Protein AF-A0A7J6CB31-F1 (afdb_monomer)

InterPro domains:
  IPR013525 ABC-2 type transporter, transmembrane domain [PF01061] (167-269)
  IPR043926 ABC transporter family G domain [PF19055] (34-90)
  IPR050352 ATP-binding cassette subfamily G transporters [PTHR48041] (168-323)

Nearest PDB structures (foldseek):
  7r8c-assembly1_A  TM=7.349E-01  e=1.586E-25  Homo sapiens
  7r8d-assembly1_B  TM=7.397E-01  e=4.075E-25  Homo sapiens
  7r8e-assembly1_B  TM=6.572E-01  e=7.889E-25  Homo sapiens
  7oz1-assembly1_B  TM=7.223E-01  e=1.302E-21  Homo sapiens
  7fdv-assembly1_D  TM=6.905E-01  e=9.907E-21  Homo sapiens

Mean predicted aligned error: 14.66 Å

Radius of gyration: 34.92 Å; Cα contacts (8 Å, |Δi|>4): 263; chains: 1; bounding box: 72×53×108 Å

Structure (mmCIF, N/CA/C/O backbone):
data_AF-A0A7J6CB31-F1
#
_entry.id   AF-A0A7J6CB31-F1
#
loop_
_atom_site.group_PDB
_atom_site.id
_atom_site.type_symbol
_atom_site.label_atom_id
_atom_site.label_alt_id
_atom_site.label_comp_id
_atom_site.label_asym_id
_atom_site.label_entity_id
_atom_site.label_seq_id
_atom_site.pdbx_PDB_ins_code
_atom_site.Cartn_x
_atom_site.Cartn_y
_atom_site.Cartn_z
_atom_site.occupancy
_atom_site.B_iso_or_equiv
_atom_site.auth_seq_id
_atom_site.auth_comp_id
_atom_site.auth_asym_id
_atom_site.auth_atom_id
_atom_site.pdbx_PDB_model_num
ATOM 1 N N . MET A 1 1 ? 40.572 -4.235 -5.496 1.00 32.84 1 MET A N 1
ATOM 2 C CA . MET A 1 1 ? 40.147 -5.612 -5.147 1.00 32.84 1 MET A CA 1
ATOM 3 C C . MET A 1 1 ? 38.676 -5.909 -5.502 1.00 32.84 1 MET A C 1
ATOM 5 O O . MET A 1 1 ? 38.135 -6.865 -4.969 1.00 32.84 1 MET A O 1
ATOM 9 N N . GLY A 1 2 ? 38.034 -5.147 -6.409 1.00 32.88 2 GLY A N 1
ATOM 10 C CA . GLY A 1 2 ? 36.608 -5.311 -6.760 1.00 32.88 2 GLY A CA 1
ATOM 11 C C . GLY A 1 2 ? 36.306 -5.931 -8.136 1.00 32.88 2 GLY A C 1
ATOM 12 O O . GLY A 1 2 ? 35.215 -6.436 -8.321 1.00 32.88 2 GLY A O 1
ATOM 13 N N . SER A 1 3 ? 37.247 -5.971 -9.091 1.00 38.00 3 SER A N 1
ATOM 14 C CA . SER A 1 3 ? 36.928 -6.390 -10.476 1.00 38.00 3 SER A CA 1
ATOM 15 C C . SER A 1 3 ? 36.908 -7.902 -10.741 1.00 38.00 3 SER A C 1
ATOM 17 O O . SER A 1 3 ? 36.332 -8.327 -11.736 1.00 38.00 3 SER A O 1
ATOM 19 N N . ASN A 1 4 ? 37.517 -8.737 -9.889 1.00 41.53 4 ASN A N 1
ATOM 20 C CA . ASN A 1 4 ? 37.596 -10.184 -10.159 1.00 41.53 4 ASN A CA 1
ATOM 21 C C . ASN A 1 4 ? 36.274 -10.931 -9.902 1.00 41.53 4 ASN A C 1
ATOM 23 O O . ASN A 1 4 ? 36.058 -11.985 -10.496 1.00 41.53 4 ASN A O 1
ATOM 27 N N . GLY A 1 5 ? 35.395 -10.401 -9.041 1.00 44.12 5 GLY A N 1
ATOM 28 C CA . GLY A 1 5 ? 34.079 -10.996 -8.773 1.00 44.12 5 GLY A CA 1
ATOM 29 C C . GLY A 1 5 ? 33.127 -10.856 -9.962 1.00 44.12 5 GLY A C 1
ATOM 30 O O . GLY A 1 5 ? 32.524 -11.839 -10.390 1.00 44.12 5 GLY A O 1
ATOM 31 N N . ASP A 1 6 ? 33.081 -9.663 -10.558 1.00 55.97 6 ASP A N 1
ATOM 32 C CA . ASP A 1 6 ? 32.191 -9.358 -11.684 1.00 55.97 6 ASP A CA 1
ATOM 33 C C . ASP A 1 6 ? 32.622 -10.071 -12.977 1.00 55.97 6 ASP A C 1
ATOM 35 O O . ASP A 1 6 ? 31.783 -10.559 -13.734 1.00 55.97 6 ASP A O 1
ATOM 39 N N . LEU A 1 7 ? 33.932 -10.219 -13.217 1.00 56.97 7 LEU A N 1
ATOM 40 C CA . LEU A 1 7 ? 34.462 -10.965 -14.370 1.00 56.97 7 LEU A CA 1
ATOM 41 C C . LEU A 1 7 ? 34.114 -12.463 -14.314 1.00 56.97 7 LEU A C 1
ATOM 43 O O . LEU A 1 7 ? 33.761 -13.057 -15.338 1.00 56.97 7 LEU A O 1
ATOM 47 N N . ASN A 1 8 ? 34.181 -13.075 -13.128 1.00 60.62 8 ASN A N 1
ATOM 48 C CA . ASN A 1 8 ? 33.833 -14.485 -12.941 1.00 60.62 8 ASN A CA 1
ATOM 49 C C . ASN A 1 8 ? 32.321 -14.731 -13.047 1.00 60.62 8 ASN A C 1
ATOM 51 O O . ASN A 1 8 ? 31.909 -15.711 -13.663 1.00 60.62 8 ASN A O 1
ATOM 55 N N . ALA A 1 9 ? 31.489 -13.829 -12.519 1.00 61.59 9 ALA A N 1
ATOM 56 C CA . ALA A 1 9 ? 30.036 -13.938 -12.648 1.00 61.59 9 ALA A CA 1
ATOM 57 C C . ALA A 1 9 ? 29.570 -13.761 -14.107 1.00 61.59 9 ALA A C 1
ATOM 59 O O . ALA A 1 9 ? 28.757 -14.544 -14.602 1.00 61.59 9 ALA A O 1
ATOM 60 N N . ASN A 1 10 ? 30.134 -12.784 -14.827 1.00 63.22 10 ASN A N 1
ATOM 61 C CA . ASN A 1 10 ? 29.792 -12.534 -16.228 1.00 63.22 10 ASN A CA 1
ATOM 62 C C . ASN A 1 10 ? 30.211 -13.699 -17.134 1.00 63.22 10 ASN A C 1
ATOM 64 O O . ASN A 1 10 ? 29.424 -14.137 -17.970 1.00 63.22 10 ASN A O 1
ATOM 68 N N . SER A 1 11 ? 31.416 -14.245 -16.940 1.00 61.62 11 SER A N 1
ATOM 69 C CA . SER A 1 11 ? 31.891 -15.406 -17.708 1.00 61.62 11 SER A CA 1
ATOM 70 C C . SER A 1 11 ? 31.096 -16.684 -17.420 1.00 61.62 11 SER A C 1
ATOM 72 O O . SER A 1 11 ? 30.792 -17.422 -18.354 1.00 61.62 11 SER A O 1
ATOM 74 N N . GLN A 1 12 ? 30.676 -16.927 -16.173 1.00 68.62 12 GLN A N 1
ATOM 75 C CA . GLN A 1 12 ? 29.800 -18.058 -15.836 1.00 68.62 12 GLN A CA 1
ATOM 76 C C . GLN A 1 12 ? 28.404 -17.930 -16.463 1.00 68.62 12 GLN A C 1
ATOM 78 O O . GLN A 1 12 ? 27.856 -18.916 -16.965 1.00 68.62 12 GLN A O 1
ATOM 83 N N . CYS A 1 13 ? 27.839 -16.720 -16.483 1.00 65.19 13 CYS A N 1
ATOM 84 C CA . CYS A 1 13 ? 26.557 -16.444 -17.133 1.00 65.19 13 CYS A CA 1
ATOM 85 C C . CYS A 1 13 ? 26.641 -16.654 -18.656 1.00 65.19 13 CYS A C 1
ATOM 87 O O . CYS A 1 13 ? 25.761 -17.277 -19.255 1.00 65.19 13 CYS A O 1
ATOM 89 N N . LEU A 1 14 ? 27.739 -16.207 -19.274 1.00 66.06 14 LEU A N 1
ATOM 90 C CA . LEU A 1 14 ? 28.024 -16.406 -20.697 1.00 66.06 14 LEU A CA 1
ATOM 91 C C . LEU A 1 14 ? 28.249 -17.866 -21.069 1.00 66.06 14 LEU A C 1
ATOM 93 O O . LEU A 1 14 ? 27.716 -18.314 -22.074 1.00 66.06 14 LEU A O 1
ATOM 97 N N . SER A 1 15 ? 28.982 -18.623 -20.253 1.00 63.75 15 SER A N 1
ATOM 98 C CA . SER A 1 15 ? 29.154 -20.064 -20.467 1.00 63.75 15 SER A CA 1
ATOM 99 C C . SER A 1 15 ? 27.804 -20.780 -20.421 1.00 63.75 15 SER A C 1
ATOM 101 O O . SER A 1 15 ? 27.465 -21.518 -21.338 1.00 63.75 15 SER A O 1
ATOM 103 N N . SER A 1 16 ? 26.984 -20.480 -19.407 1.00 64.94 16 SER A N 1
ATOM 104 C CA . SER A 1 16 ? 25.658 -21.093 -19.247 1.00 64.94 16 SER A CA 1
ATOM 105 C C . SER A 1 16 ? 24.706 -20.739 -20.397 1.00 64.94 16 SER A C 1
ATOM 107 O O . SER A 1 16 ? 23.868 -21.546 -20.793 1.00 64.94 16 SER A O 1
ATOM 109 N N . THR A 1 17 ? 24.816 -19.524 -20.944 1.00 61.47 17 THR A N 1
ATOM 110 C CA . THR A 1 17 ? 24.023 -19.098 -22.107 1.00 61.47 17 THR A CA 1
ATOM 111 C C . THR A 1 17 ? 24.567 -19.648 -23.423 1.00 61.47 17 THR A C 1
ATOM 113 O O . THR A 1 17 ? 23.767 -19.996 -24.287 1.00 61.47 17 THR A O 1
ATOM 116 N N . GLY A 1 18 ? 25.885 -19.792 -23.567 1.00 58.66 18 GLY A N 1
ATOM 117 C CA . GLY A 1 18 ? 26.523 -20.453 -24.706 1.00 58.66 18 GLY A CA 1
ATOM 118 C C . GLY A 1 18 ? 26.077 -21.908 -24.840 1.00 58.66 18 GLY A C 1
ATOM 119 O O . GLY A 1 18 ? 25.642 -22.314 -25.918 1.00 58.66 18 GLY A O 1
ATOM 120 N N . ASP A 1 19 ? 26.057 -22.647 -23.728 1.00 59.84 19 ASP A N 1
ATOM 121 C CA . ASP A 1 19 ? 25.566 -24.030 -23.687 1.00 59.84 19 ASP A CA 1
ATOM 122 C C . ASP A 1 19 ? 24.090 -24.125 -24.125 1.00 59.84 19 ASP A C 1
ATOM 124 O O . ASP A 1 19 ? 23.717 -25.002 -24.902 1.00 59.84 19 ASP A O 1
ATOM 128 N N . LEU A 1 20 ? 23.246 -23.171 -23.709 1.00 56.28 20 LEU A N 1
ATOM 129 C CA . LEU A 1 20 ? 21.836 -23.093 -24.121 1.00 56.28 20 LEU A CA 1
ATOM 130 C C . LEU A 1 20 ? 21.650 -22.774 -25.614 1.00 56.28 20 LEU A C 1
ATOM 132 O O . LEU A 1 20 ? 20.710 -23.272 -26.238 1.00 56.28 20 LEU A O 1
ATOM 136 N N . VAL A 1 21 ? 22.506 -21.923 -26.185 1.00 58.75 21 VAL A N 1
ATOM 137 C CA . VAL A 1 21 ? 22.459 -21.547 -27.607 1.00 58.75 21 VAL A CA 1
ATOM 138 C C . VAL A 1 21 ? 22.880 -22.722 -28.490 1.00 58.75 21 VAL A C 1
ATOM 140 O O . VAL A 1 21 ? 22.209 -22.992 -29.490 1.00 58.75 21 VAL A O 1
ATOM 143 N N . LEU A 1 22 ? 23.934 -23.441 -28.089 1.00 58.28 22 LEU A N 1
ATOM 144 C CA . LEU A 1 22 ? 24.431 -24.642 -28.765 1.00 58.28 22 LEU A CA 1
ATOM 145 C C . LEU A 1 22 ? 23.411 -25.789 -28.727 1.00 58.28 22 LEU A C 1
ATOM 147 O O . LEU A 1 22 ? 23.199 -26.441 -29.746 1.00 58.28 22 LEU A O 1
ATOM 151 N N . ASP A 1 23 ? 22.738 -25.994 -27.592 1.00 51.59 23 ASP A N 1
ATOM 152 C CA . ASP A 1 23 ? 21.767 -27.083 -27.404 1.00 51.59 23 ASP A CA 1
ATOM 153 C C . ASP A 1 23 ? 20.435 -26.849 -28.148 1.00 51.59 23 ASP A C 1
ATOM 155 O O . ASP A 1 23 ? 19.792 -27.796 -28.601 1.00 51.59 23 ASP A O 1
ATOM 159 N N . LYS A 1 24 ? 20.005 -25.587 -28.319 1.00 51.38 24 LYS A N 1
ATOM 160 C CA . LYS A 1 24 ? 18.652 -25.259 -28.827 1.00 51.38 24 LYS A CA 1
ATOM 161 C C . LYS A 1 24 ? 18.592 -24.484 -30.143 1.00 51.38 24 LYS A C 1
ATOM 163 O O . LYS A 1 24 ? 17.495 -24.115 -30.562 1.00 51.38 24 LYS A O 1
ATOM 168 N N . ALA A 1 25 ? 19.727 -24.216 -30.794 1.00 53.38 25 ALA A N 1
ATOM 169 C CA . ALA A 1 25 ? 19.802 -23.428 -32.033 1.00 53.38 25 ALA A CA 1
ATOM 170 C C . ALA A 1 25 ? 19.062 -22.069 -31.945 1.00 53.38 25 ALA A C 1
ATOM 172 O O . ALA A 1 25 ? 18.414 -21.614 -32.892 1.00 53.38 25 ALA A O 1
ATOM 173 N N . VAL A 1 26 ? 19.139 -21.415 -30.781 1.00 59.81 26 VAL A N 1
ATOM 174 C CA . VAL A 1 26 ? 18.466 -20.137 -30.503 1.00 59.81 26 VAL A CA 1
ATOM 175 C C . VAL A 1 26 ? 19.330 -18.971 -30.986 1.00 59.81 26 VAL A C 1
ATOM 177 O O . VAL A 1 26 ? 20.529 -18.926 -30.730 1.00 59.81 26 VAL A O 1
ATOM 180 N N . LYS A 1 27 ? 18.728 -17.977 -31.653 1.00 67.06 27 LYS A N 1
ATOM 181 C CA . LYS A 1 27 ? 19.413 -16.712 -31.974 1.00 67.06 27 LYS A CA 1
ATOM 182 C C . LYS A 1 27 ? 19.397 -15.791 -30.756 1.00 67.06 27 LYS A C 1
ATOM 184 O O . LYS A 1 27 ? 18.330 -15.328 -30.361 1.00 67.06 27 LYS A O 1
ATOM 189 N N . GLN A 1 28 ? 20.575 -15.483 -30.222 1.00 66.44 28 GLN A N 1
ATOM 190 C CA . GLN A 1 28 ? 20.750 -14.549 -29.114 1.00 66.44 28 GLN A CA 1
ATOM 191 C C . GLN A 1 28 ? 21.417 -13.256 -29.595 1.00 66.44 28 GLN A C 1
ATOM 193 O O . GLN A 1 28 ? 22.392 -13.290 -30.340 1.00 66.44 28 GLN A O 1
ATOM 198 N N . TRP A 1 29 ? 20.906 -12.116 -29.131 1.00 69.81 29 TRP A N 1
ATOM 199 C CA . TRP A 1 29 ? 21.536 -10.807 -29.306 1.00 69.81 29 TRP A CA 1
ATOM 200 C C . TRP A 1 29 ? 22.005 -10.309 -27.941 1.00 69.81 29 TRP A C 1
ATOM 202 O O . TRP A 1 29 ? 21.252 -10.383 -26.969 1.00 69.81 29 TRP A O 1
ATOM 212 N N . MET A 1 30 ? 23.238 -9.819 -27.850 1.00 72.06 30 MET A N 1
ATOM 213 C CA . MET A 1 30 ? 23.763 -9.183 -26.642 1.00 72.06 30 MET A CA 1
ATOM 214 C C . MET A 1 30 ? 24.393 -7.841 -27.013 1.00 72.06 30 MET A C 1
ATOM 216 O O . MET A 1 30 ? 25.115 -7.756 -28.003 1.00 72.06 30 MET A O 1
ATOM 220 N N . ALA A 1 31 ? 24.117 -6.807 -26.219 1.00 74.56 31 ALA A N 1
ATOM 221 C CA . ALA A 1 31 ? 24.718 -5.482 -26.351 1.00 74.56 31 ALA A CA 1
ATOM 222 C C . ALA A 1 31 ? 25.671 -5.246 -25.177 1.00 74.56 31 ALA A C 1
ATOM 224 O O . ALA A 1 31 ? 25.329 -5.549 -24.034 1.00 74.56 31 ALA A O 1
ATOM 225 N N . TRP A 1 32 ? 26.875 -4.767 -25.475 1.00 74.19 32 TRP A N 1
ATOM 226 C CA . TRP A 1 32 ? 27.975 -4.646 -24.523 1.00 74.19 32 TRP A CA 1
ATOM 227 C C . TRP A 1 32 ? 28.617 -3.271 -24.671 1.00 74.19 32 TRP A C 1
ATOM 229 O O . TRP A 1 32 ? 28.881 -2.853 -25.793 1.00 74.19 32 TRP A O 1
ATOM 239 N N . ASP A 1 33 ? 28.878 -2.598 -23.548 1.00 68.50 33 ASP A N 1
ATOM 240 C CA . ASP A 1 33 ? 29.554 -1.293 -23.548 1.00 68.50 33 ASP A CA 1
ATOM 241 C C . ASP A 1 33 ? 31.086 -1.457 -23.596 1.00 68.50 33 ASP A C 1
ATOM 243 O O . ASP A 1 33 ? 31.752 -0.774 -24.366 1.00 68.50 33 ASP A O 1
ATOM 247 N N . LYS A 1 34 ? 31.648 -2.421 -22.839 1.00 74.56 34 LYS A N 1
ATOM 248 C CA . LYS A 1 34 ? 33.087 -2.776 -22.841 1.00 74.56 34 LYS A CA 1
ATOM 249 C C . LYS A 1 34 ? 33.331 -4.259 -22.513 1.00 74.56 34 LYS A C 1
ATOM 251 O O . LYS A 1 34 ? 33.400 -4.623 -21.335 1.00 74.56 34 LYS A O 1
ATOM 256 N N . PRO A 1 35 ? 33.438 -5.155 -23.510 1.00 78.88 35 PRO A N 1
ATOM 257 C CA . PRO A 1 35 ? 33.763 -6.558 -23.269 1.00 78.88 35 PRO A CA 1
ATOM 258 C C . PRO A 1 35 ? 35.241 -6.756 -22.946 1.00 78.88 35 PRO A C 1
ATOM 260 O O . PRO A 1 35 ? 36.110 -6.236 -23.638 1.00 78.88 35 PRO A O 1
ATOM 263 N N . SER A 1 36 ? 35.539 -7.614 -21.967 1.00 80.06 36 SER A N 1
ATOM 264 C CA . SER A 1 36 ? 36.899 -8.155 -21.836 1.00 80.06 36 SER A CA 1
ATOM 265 C C . SER A 1 36 ? 37.249 -9.028 -23.048 1.00 80.06 36 SER A C 1
ATOM 267 O O . SER A 1 36 ? 36.373 -9.713 -23.579 1.00 80.06 36 SER A O 1
ATOM 269 N N . ALA A 1 37 ? 38.525 -9.070 -23.443 1.00 78.31 37 ALA A N 1
ATOM 270 C CA . ALA A 1 37 ? 38.983 -9.845 -24.603 1.00 78.31 37 ALA A CA 1
ATOM 271 C C . ALA A 1 37 ? 38.544 -11.324 -24.561 1.00 78.31 37 ALA A C 1
ATOM 273 O O . ALA A 1 37 ? 38.047 -11.853 -25.549 1.00 78.31 37 ALA A O 1
ATOM 274 N N . LYS A 1 38 ? 38.616 -11.964 -23.383 1.00 76.62 38 LYS A N 1
ATOM 275 C CA . LYS A 1 38 ? 38.182 -13.362 -23.190 1.00 76.62 38 LYS A CA 1
ATOM 276 C C . LYS A 1 38 ? 36.710 -13.586 -23.509 1.00 76.62 38 LYS A C 1
ATOM 278 O O . LYS A 1 38 ? 36.338 -14.652 -23.970 1.00 76.62 38 LYS A O 1
ATOM 283 N N . VAL A 1 39 ? 35.870 -12.604 -23.198 1.00 78.56 39 VAL A N 1
ATOM 284 C CA . VAL A 1 39 ? 34.438 -12.679 -23.475 1.00 78.56 39 VAL A CA 1
ATOM 285 C C . VAL A 1 39 ? 34.153 -12.356 -24.934 1.00 78.56 39 VAL A C 1
ATOM 287 O O . VAL A 1 39 ? 33.310 -12.995 -25.550 1.00 78.56 39 VAL A O 1
ATOM 290 N N . PHE A 1 40 ? 34.868 -11.383 -25.489 1.00 80.69 40 PHE A N 1
ATOM 291 C CA . PHE A 1 40 ? 34.739 -11.005 -26.887 1.00 80.69 40 PHE A CA 1
ATOM 292 C C . PHE A 1 40 ? 34.994 -12.187 -27.838 1.00 80.69 40 PHE A C 1
ATOM 294 O O . PHE A 1 40 ? 34.274 -12.354 -28.819 1.00 80.69 40 PHE A O 1
ATOM 301 N N . GLU A 1 41 ? 35.956 -13.049 -27.504 1.00 79.56 41 GLU A N 1
ATOM 302 C CA . GLU A 1 41 ? 36.267 -14.269 -28.260 1.00 79.56 41 GLU A CA 1
ATOM 303 C C . GLU A 1 41 ? 35.165 -15.343 -28.219 1.00 79.56 41 GLU A C 1
ATOM 305 O O . GLU A 1 41 ? 35.162 -16.229 -29.069 1.00 79.56 41 GLU A O 1
ATOM 310 N N . LEU A 1 42 ? 34.212 -15.272 -27.280 1.00 77.44 42 LEU A N 1
ATOM 311 C CA . LEU A 1 42 ? 33.118 -16.248 -27.170 1.00 77.44 42 LEU A CA 1
ATOM 312 C C . LEU A 1 42 ? 31.996 -16.024 -28.195 1.00 77.44 42 LEU A C 1
ATOM 314 O O . LEU A 1 42 ? 31.112 -16.869 -28.315 1.00 77.44 42 LEU A O 1
ATOM 318 N N . PHE A 1 43 ? 31.978 -14.892 -28.906 1.00 78.00 43 PHE A N 1
ATOM 319 C CA . PHE A 1 43 ? 30.890 -14.563 -29.828 1.00 78.00 43 PHE A CA 1
ATOM 320 C C . PHE A 1 43 ? 31.174 -15.027 -31.263 1.00 78.00 43 PHE A C 1
ATOM 322 O O . PHE A 1 43 ? 32.213 -14.727 -31.846 1.00 78.00 43 PHE A O 1
ATOM 329 N N . ASP A 1 44 ? 30.189 -15.670 -31.896 1.00 80.75 44 ASP A N 1
ATOM 330 C CA . ASP A 1 44 ? 30.301 -16.113 -33.295 1.00 80.75 44 ASP A CA 1
ATOM 331 C C . ASP A 1 44 ? 30.211 -14.958 -34.299 1.00 80.75 44 ASP A C 1
ATOM 333 O O . ASP A 1 44 ? 30.872 -14.949 -35.343 1.00 80.75 44 ASP A O 1
ATOM 337 N N . LYS A 1 45 ? 29.340 -13.987 -34.011 1.00 81.25 45 LYS A N 1
ATOM 338 C CA . LYS A 1 45 ? 29.037 -12.847 -34.878 1.00 81.25 45 LYS A CA 1
ATOM 339 C C . LYS A 1 45 ? 29.020 -11.562 -34.073 1.00 81.25 45 LYS A C 1
ATOM 341 O O . LYS A 1 45 ? 28.490 -11.514 -32.969 1.00 81.25 45 LYS A O 1
ATOM 346 N N . LEU A 1 46 ? 29.547 -10.514 -34.683 1.00 84.69 46 LEU A N 1
ATOM 347 C CA . LEU A 1 46 ? 29.645 -9.178 -34.133 1.00 84.69 46 LEU A CA 1
ATOM 348 C C . LEU A 1 46 ? 28.878 -8.198 -35.019 1.00 84.69 46 LEU A C 1
ATOM 350 O O . LEU A 1 46 ? 28.949 -8.254 -36.251 1.00 84.69 46 LEU A O 1
ATOM 354 N N . TYR A 1 47 ? 28.162 -7.290 -34.367 1.00 85.50 47 TYR A N 1
ATOM 355 C CA . TYR A 1 47 ? 27.460 -6.183 -34.994 1.00 85.50 47 TYR A CA 1
ATOM 356 C C . TYR A 1 47 ? 27.805 -4.907 -34.232 1.00 85.50 47 TYR A C 1
ATOM 358 O O . TYR A 1 47 ? 27.444 -4.774 -33.064 1.00 85.50 47 TYR A O 1
ATOM 366 N N . VAL A 1 48 ? 28.534 -3.995 -34.874 1.00 84.25 48 VAL A N 1
ATOM 367 C CA . VAL A 1 48 ? 29.015 -2.760 -34.247 1.00 84.25 48 VAL A CA 1
ATOM 368 C C . VAL A 1 48 ? 28.239 -1.575 -34.802 1.00 84.25 48 VAL A C 1
ATOM 370 O O . VAL A 1 48 ? 28.134 -1.397 -36.021 1.00 84.25 48 VAL A O 1
ATOM 373 N N . LEU A 1 49 ? 27.692 -0.774 -33.890 1.00 83.69 49 LEU A N 1
ATOM 374 C CA . LEU A 1 49 ? 26.921 0.429 -34.173 1.00 83.69 49 LEU A CA 1
ATOM 375 C C . LEU A 1 49 ? 27.642 1.652 -33.615 1.00 83.69 49 LEU A C 1
ATOM 377 O O . LEU A 1 49 ? 28.058 1.651 -32.460 1.00 83.69 49 LEU A O 1
ATOM 381 N N . PHE A 1 50 ? 27.701 2.716 -34.406 1.00 81.38 50 PHE A N 1
ATOM 382 C CA . PHE A 1 50 ? 28.160 4.026 -33.969 1.00 81.38 50 PHE A CA 1
ATOM 383 C C . PHE A 1 50 ? 27.215 5.105 -34.503 1.00 81.38 50 PHE A C 1
ATOM 385 O O . PHE A 1 50 ? 26.894 5.118 -35.689 1.00 81.38 50 PHE A O 1
ATOM 392 N N . GLN A 1 51 ? 26.706 5.966 -33.614 1.00 80.75 51 GLN A N 1
ATOM 393 C CA . GLN A 1 51 ? 25.708 7.008 -33.928 1.00 80.75 51 GLN A CA 1
ATOM 394 C C . GLN A 1 51 ? 24.519 6.514 -34.783 1.00 80.75 51 GLN A C 1
ATOM 396 O O . GLN A 1 51 ? 24.058 7.183 -35.704 1.00 80.75 51 GLN A O 1
ATOM 401 N N . GLY A 1 52 ? 24.020 5.307 -34.491 1.00 79.25 52 GLY A N 1
ATOM 402 C CA . GLY A 1 52 ? 22.893 4.700 -35.211 1.00 79.25 52 GLY A CA 1
ATOM 403 C C . GLY A 1 52 ? 23.240 4.087 -36.575 1.00 79.25 52 GLY A C 1
ATOM 404 O O . GLY A 1 52 ? 22.363 3.500 -37.204 1.00 79.25 52 GLY A O 1
ATOM 405 N N . GLN A 1 53 ? 24.497 4.160 -37.021 1.00 80.12 53 GLN A N 1
ATOM 406 C CA . GLN A 1 53 ? 24.978 3.539 -38.257 1.00 80.12 53 GLN A CA 1
ATOM 407 C C . GLN A 1 53 ? 25.821 2.295 -37.959 1.00 80.12 53 GLN A C 1
ATOM 409 O O . GLN A 1 53 ? 26.549 2.235 -36.970 1.00 80.12 53 GLN A O 1
ATOM 414 N N . CYS A 1 54 ? 25.715 1.273 -38.810 1.00 83.12 54 CYS A N 1
ATOM 415 C CA . CYS A 1 54 ? 26.517 0.058 -38.678 1.00 83.12 54 CYS A CA 1
ATOM 416 C C . CYS A 1 54 ? 27.905 0.268 -39.287 1.00 83.12 54 CYS A C 1
ATOM 418 O O . CYS A 1 54 ? 28.011 0.625 -40.458 1.00 83.12 54 CYS A O 1
ATOM 420 N N . ILE A 1 55 ? 28.948 0.010 -38.495 1.00 84.25 55 ILE A N 1
ATOM 421 C CA . ILE A 1 55 ? 30.355 0.155 -38.908 1.00 84.25 55 ILE A CA 1
ATOM 422 C C . ILE A 1 55 ? 31.066 -1.190 -39.103 1.00 84.25 55 ILE A C 1
ATOM 424 O O . ILE A 1 55 ? 32.101 -1.253 -39.766 1.00 84.25 55 ILE A O 1
ATOM 428 N N . TYR A 1 56 ? 30.495 -2.275 -38.566 1.00 84.19 56 TYR A N 1
ATOM 429 C CA . TYR A 1 56 ? 30.938 -3.644 -38.821 1.00 84.19 56 TYR A CA 1
ATOM 430 C C . TYR A 1 56 ? 29.806 -4.655 -38.606 1.00 84.19 56 TYR A C 1
ATOM 432 O O . TYR A 1 56 ? 29.054 -4.567 -37.633 1.00 84.19 56 TYR A O 1
ATOM 440 N N . ARG A 1 57 ? 29.727 -5.657 -39.487 1.00 85.50 57 ARG A N 1
ATOM 441 C CA . ARG A 1 57 ? 28.829 -6.812 -39.367 1.00 85.50 57 ARG A CA 1
ATOM 442 C C . ARG A 1 57 ? 29.526 -8.050 -39.921 1.00 85.50 57 ARG A C 1
ATOM 444 O O . ARG A 1 57 ? 29.749 -8.128 -41.124 1.00 85.50 57 ARG A O 1
ATOM 451 N N . GLY A 1 58 ? 29.822 -9.033 -39.076 1.00 83.56 58 GLY A N 1
ATOM 452 C CA . GLY A 1 58 ? 30.545 -10.230 -39.516 1.00 83.56 58 GLY A CA 1
ATOM 453 C C . GLY A 1 58 ? 30.904 -11.175 -38.379 1.00 83.56 58 GLY A C 1
ATOM 454 O O . GLY A 1 58 ? 30.371 -11.054 -37.280 1.00 83.56 58 GLY A O 1
ATOM 455 N N . ARG A 1 59 ? 31.801 -12.135 -38.630 1.00 84.50 59 ARG A N 1
ATOM 456 C CA . ARG A 1 59 ? 32.355 -12.996 -37.570 1.00 84.50 59 ARG A CA 1
ATOM 457 C C . ARG A 1 59 ? 33.341 -12.211 -36.710 1.00 84.50 59 ARG A C 1
ATOM 459 O O . ARG A 1 59 ? 34.001 -11.311 -37.224 1.00 84.50 59 ARG A O 1
ATOM 466 N N . VAL A 1 60 ? 33.494 -12.564 -35.435 1.00 85.69 60 VAL A N 1
ATOM 467 C CA . VAL A 1 60 ? 34.502 -11.918 -34.569 1.00 85.69 60 VAL A CA 1
ATOM 468 C C . VAL A 1 60 ? 35.915 -12.098 -35.135 1.00 85.69 60 VAL A C 1
ATOM 470 O O . VAL A 1 60 ? 36.670 -11.134 -35.231 1.00 85.69 60 VAL A O 1
ATOM 473 N N . LEU A 1 61 ? 36.239 -13.299 -35.622 1.00 83.88 61 LEU A N 1
ATOM 474 C CA . LEU A 1 61 ? 37.553 -13.617 -36.197 1.00 83.88 61 LEU A CA 1
ATOM 475 C C . LEU A 1 61 ? 37.897 -12.789 -37.450 1.00 83.88 61 LEU A C 1
ATOM 477 O O . LEU A 1 61 ? 39.067 -12.500 -37.694 1.00 83.88 61 LEU A O 1
ATOM 481 N N . SER A 1 62 ? 36.891 -12.371 -38.225 1.00 85.69 62 SER A N 1
ATOM 482 C CA . SER A 1 62 ? 37.081 -11.585 -39.454 1.00 85.69 62 SER A CA 1
ATOM 483 C C . SER A 1 62 ? 37.241 -10.079 -39.186 1.00 85.69 62 SER A C 1
ATOM 485 O O . SER A 1 62 ? 37.560 -9.330 -40.110 1.00 85.69 62 SER A O 1
ATOM 487 N N . LEU A 1 63 ? 37.091 -9.625 -37.932 1.00 85.44 63 LEU A N 1
ATOM 488 C CA . LEU A 1 63 ? 37.181 -8.207 -37.575 1.00 85.44 63 LEU A CA 1
ATOM 489 C C . LEU A 1 63 ? 38.583 -7.634 -37.816 1.00 85.44 63 LEU A C 1
ATOM 491 O O . LEU A 1 63 ? 38.729 -6.609 -38.475 1.00 85.44 63 LEU A O 1
ATOM 495 N N . ILE A 1 64 ? 39.625 -8.286 -37.294 1.00 87.81 64 ILE A N 1
ATOM 496 C CA . ILE A 1 64 ? 41.006 -7.799 -37.428 1.00 87.81 64 ILE A CA 1
ATOM 497 C C . ILE A 1 64 ? 41.471 -7.776 -38.896 1.00 87.81 64 ILE A C 1
ATOM 499 O O . ILE A 1 64 ? 42.047 -6.765 -39.307 1.00 87.81 64 ILE A O 1
ATOM 503 N N . PRO A 1 65 ? 41.220 -8.820 -39.715 1.00 85.81 65 PRO A N 1
ATOM 504 C CA . PRO A 1 65 ? 41.464 -8.760 -41.156 1.00 85.81 65 PRO A CA 1
ATOM 505 C C . PRO A 1 65 ? 40.737 -7.600 -41.847 1.00 85.81 65 PRO A C 1
ATOM 507 O O . PRO A 1 65 ? 41.360 -6.888 -42.629 1.00 85.81 65 PRO A O 1
ATOM 510 N N . TYR A 1 66 ? 39.460 -7.372 -41.521 1.00 84.06 66 TYR A N 1
ATOM 511 C CA . TYR A 1 66 ? 38.668 -6.271 -42.073 1.00 84.06 66 TYR A CA 1
ATOM 512 C C . TYR A 1 66 ? 39.271 -4.901 -41.741 1.00 84.06 66 TYR A C 1
ATOM 514 O O . TYR A 1 66 ? 39.492 -4.093 -42.639 1.00 84.06 66 TYR A O 1
ATOM 522 N N . LEU A 1 67 ? 39.609 -4.655 -40.472 1.00 84.44 67 LEU A N 1
ATOM 523 C CA . LEU A 1 67 ? 40.239 -3.399 -40.053 1.00 84.44 67 LEU A CA 1
ATOM 524 C C . LEU A 1 67 ? 41.587 -3.187 -40.761 1.00 84.44 67 LEU A C 1
ATOM 526 O O . LEU A 1 67 ? 41.872 -2.086 -41.231 1.00 84.44 67 LEU A O 1
ATOM 530 N N . ARG A 1 68 ? 42.370 -4.258 -40.937 1.00 84.75 68 ARG A N 1
ATOM 531 C CA . ARG A 1 68 ? 43.654 -4.211 -41.648 1.00 84.75 68 ARG A CA 1
ATOM 532 C C . ARG A 1 68 ? 43.503 -3.866 -43.131 1.00 84.75 68 ARG A C 1
ATOM 534 O O . ARG A 1 68 ? 44.313 -3.095 -43.637 1.00 84.75 68 ARG A O 1
ATOM 541 N N . GLU A 1 69 ? 42.490 -4.396 -43.827 1.00 82.50 69 GLU A N 1
ATOM 542 C CA . GLU A 1 69 ? 42.202 -4.025 -45.230 1.00 82.50 69 GLU A CA 1
ATOM 543 C C . GLU A 1 69 ? 41.951 -2.519 -45.389 1.00 82.50 69 GLU A C 1
ATOM 545 O O . GLU A 1 69 ? 42.170 -1.954 -46.459 1.00 82.50 69 GLU A O 1
ATOM 550 N N . LEU A 1 70 ? 41.508 -1.871 -44.316 1.00 78.62 70 LEU A N 1
ATOM 551 C CA . LEU A 1 70 ? 41.141 -0.465 -44.291 1.00 78.62 70 LEU A CA 1
ATOM 552 C C . LEU A 1 70 ? 42.253 0.424 -43.709 1.00 78.62 70 LEU A C 1
ATOM 554 O O . LEU A 1 70 ? 42.043 1.610 -43.478 1.00 78.62 70 LEU A O 1
ATOM 558 N N . GLY A 1 71 ? 43.446 -0.142 -43.493 1.00 81.75 71 GLY A N 1
ATOM 559 C CA . GLY A 1 71 ? 44.617 0.573 -42.984 1.00 81.75 71 GLY A CA 1
ATOM 560 C C . GLY A 1 71 ? 44.643 0.754 -41.464 1.00 81.75 71 GLY A C 1
ATOM 561 O O . GLY A 1 71 ? 45.500 1.477 -40.960 1.00 81.75 71 GLY A O 1
ATOM 562 N N . LEU A 1 72 ? 43.739 0.100 -40.727 1.00 84.25 72 LEU A N 1
ATOM 563 C CA . LEU A 1 72 ? 43.695 0.125 -39.267 1.00 84.25 72 LEU A CA 1
ATOM 564 C C . LEU A 1 72 ? 44.353 -1.134 -38.694 1.00 84.25 72 LEU A C 1
ATOM 566 O O . LEU A 1 72 ? 43.815 -2.242 -38.761 1.00 84.25 72 LEU A O 1
ATOM 570 N N . ASN A 1 73 ? 45.525 -0.966 -38.087 1.00 86.81 73 ASN A N 1
ATOM 571 C CA . ASN A 1 73 ? 46.289 -2.071 -37.519 1.00 86.81 73 ASN A CA 1
ATOM 572 C C . ASN A 1 73 ? 46.092 -2.143 -36.001 1.00 86.81 73 ASN A C 1
ATOM 574 O O . ASN A 1 73 ? 46.707 -1.382 -35.260 1.00 86.81 73 ASN A O 1
ATOM 578 N N . CYS A 1 74 ? 45.285 -3.102 -35.545 1.00 85.00 74 CYS A N 1
ATOM 579 C CA . CYS A 1 74 ? 45.131 -3.403 -34.121 1.00 85.00 74 CYS A CA 1
ATOM 580 C C . CYS A 1 74 ? 46.426 -4.027 -33.554 1.00 85.00 74 CYS A C 1
ATOM 582 O O . CYS A 1 74 ? 46.871 -5.058 -34.079 1.00 85.00 74 CYS A O 1
ATOM 584 N N . PRO A 1 75 ? 47.033 -3.462 -32.492 1.00 88.56 75 PRO A N 1
ATOM 585 C CA . PRO A 1 75 ? 48.150 -4.088 -31.787 1.00 88.56 75 PRO A CA 1
ATOM 586 C C . PRO A 1 75 ? 47.754 -5.426 -31.147 1.00 88.56 75 PRO A C 1
ATOM 588 O O . PRO A 1 75 ? 46.618 -5.608 -30.720 1.00 88.56 75 PRO A O 1
ATOM 591 N N . THR A 1 76 ? 48.703 -6.358 -31.020 1.00 82.81 76 THR A N 1
ATOM 592 C CA . THR A 1 76 ? 48.452 -7.711 -30.475 1.00 82.81 76 THR A CA 1
ATOM 593 C C . THR A 1 76 ? 48.174 -7.745 -28.973 1.00 82.81 76 THR A C 1
ATOM 595 O O . THR A 1 76 ? 47.610 -8.715 -28.478 1.00 82.81 76 THR A O 1
ATOM 598 N N . TYR A 1 77 ? 48.582 -6.711 -28.240 1.00 83.81 77 TYR A N 1
ATOM 599 C CA . TYR A 1 77 ? 48.336 -6.557 -26.803 1.00 83.81 77 TYR A CA 1
ATOM 600 C C . TYR A 1 77 ? 47.084 -5.721 -26.500 1.00 83.81 77 TYR A C 1
ATOM 602 O O . TYR A 1 77 ? 46.785 -5.474 -25.333 1.00 83.81 77 TYR A O 1
ATOM 610 N N . HIS A 1 78 ? 46.385 -5.250 -27.535 1.00 85.69 78 HIS A N 1
ATOM 611 C CA . HIS A 1 78 ? 45.185 -4.432 -27.407 1.00 85.69 78 HIS A CA 1
ATOM 612 C C . HIS A 1 78 ? 43.946 -5.278 -27.712 1.00 85.69 78 HIS A C 1
ATOM 614 O O . HIS A 1 78 ? 43.989 -6.200 -28.528 1.00 85.69 78 HIS A O 1
ATOM 620 N N . ASN A 1 79 ? 42.855 -5.013 -27.001 1.00 86.88 79 ASN A N 1
ATOM 621 C CA . ASN A 1 79 ? 41.616 -5.762 -27.141 1.00 86.88 79 ASN A CA 1
ATOM 622 C C . ASN A 1 79 ? 40.893 -5.322 -28.427 1.00 86.88 79 ASN A C 1
ATOM 624 O O . ASN A 1 79 ? 40.514 -4.155 -28.525 1.00 86.88 79 ASN A O 1
ATOM 628 N N . PRO A 1 80 ? 40.615 -6.229 -29.382 1.00 87.62 80 PRO A N 1
ATOM 629 C CA . PRO A 1 80 ? 39.952 -5.876 -30.638 1.00 87.62 80 PRO A CA 1
ATOM 630 C C . PRO A 1 80 ? 38.615 -5.144 -30.467 1.00 87.62 80 PRO A C 1
ATOM 632 O O . PRO A 1 80 ? 38.261 -4.319 -31.309 1.00 87.62 80 PRO A O 1
ATOM 635 N N . ALA A 1 81 ? 37.880 -5.447 -29.390 1.00 84.25 81 ALA A N 1
ATOM 636 C CA . ALA A 1 81 ? 36.619 -4.790 -29.063 1.00 84.25 81 ALA A CA 1
ATOM 637 C C . ALA A 1 81 ? 36.819 -3.324 -28.667 1.00 84.25 81 ALA A C 1
ATOM 639 O O . ALA A 1 81 ? 36.079 -2.461 -29.125 1.00 84.25 81 ALA A O 1
ATOM 640 N N . ASP A 1 82 ? 37.836 -3.044 -27.852 1.00 85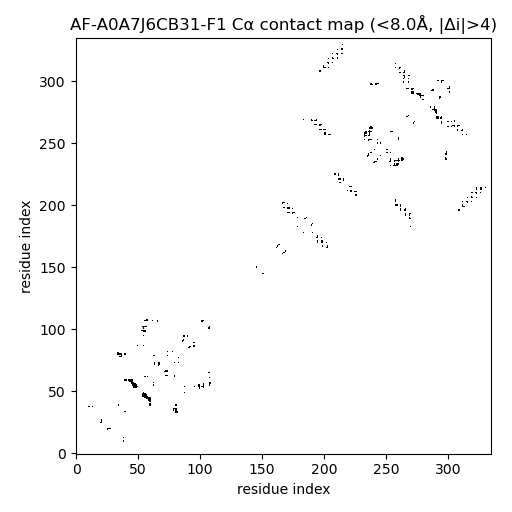.62 82 ASP A N 1
ATOM 641 C CA . ASP A 1 82 ? 38.172 -1.680 -27.451 1.00 85.62 82 ASP A CA 1
ATOM 642 C C . ASP A 1 82 ? 38.727 -0.910 -28.656 1.00 85.62 82 ASP A C 1
ATOM 644 O O . ASP A 1 82 ? 38.326 0.222 -28.903 1.00 85.62 82 ASP A O 1
ATOM 648 N N . PHE A 1 83 ? 39.552 -1.559 -29.484 1.00 88.19 83 PHE A N 1
ATOM 649 C CA . PHE A 1 83 ? 40.160 -0.935 -30.658 1.00 88.19 83 PHE A CA 1
ATOM 650 C C . PHE A 1 83 ? 39.120 -0.431 -31.665 1.00 88.19 83 PHE A C 1
ATOM 652 O O . PHE A 1 83 ? 39.191 0.713 -32.106 1.00 88.19 83 PHE A O 1
ATOM 659 N N . ILE A 1 84 ? 38.117 -1.247 -32.024 1.00 85.88 84 ILE A N 1
ATOM 660 C CA . ILE A 1 84 ? 37.063 -0.790 -32.947 1.00 85.88 84 ILE A CA 1
ATOM 661 C C . ILE A 1 84 ? 36.213 0.339 -32.342 1.00 85.88 84 ILE A C 1
ATOM 663 O O . ILE A 1 84 ? 35.739 1.201 -33.082 1.00 85.88 84 ILE A O 1
ATOM 667 N N . MET A 1 85 ? 36.048 0.373 -31.016 1.00 84.75 85 MET A N 1
ATOM 668 C CA . MET A 1 85 ? 35.336 1.454 -30.332 1.00 84.75 85 MET A CA 1
ATOM 669 C C . MET A 1 85 ? 36.149 2.756 -30.294 1.00 84.75 85 MET A C 1
ATOM 671 O O . MET A 1 85 ? 35.568 3.814 -30.518 1.00 84.75 85 MET A O 1
ATOM 675 N N . GLU A 1 86 ? 37.470 2.692 -30.093 1.00 84.88 86 GLU A N 1
ATOM 676 C CA . GLU A 1 86 ? 38.385 3.848 -30.179 1.00 84.88 86 GLU A CA 1
ATOM 677 C C . GLU A 1 86 ? 38.469 4.408 -31.613 1.00 84.88 86 GLU A C 1
ATOM 679 O O . GLU A 1 86 ? 38.507 5.617 -31.851 1.00 84.88 86 GLU A O 1
ATOM 684 N N . VAL A 1 87 ? 38.462 3.522 -32.612 1.00 85.06 87 VAL A N 1
ATOM 685 C CA . VAL A 1 87 ? 38.372 3.925 -34.022 1.00 85.06 87 VAL A CA 1
ATOM 686 C C . VAL A 1 87 ? 37.052 4.650 -34.276 1.00 85.06 87 VAL A C 1
ATOM 688 O O . VAL A 1 87 ? 37.042 5.703 -34.910 1.00 85.06 87 VAL A O 1
ATOM 691 N N . ALA A 1 88 ? 35.940 4.113 -33.767 1.00 82.69 88 ALA A N 1
ATOM 692 C CA . ALA A 1 88 ? 34.627 4.723 -33.927 1.00 82.69 88 ALA A CA 1
ATOM 693 C C . ALA A 1 88 ? 34.520 6.077 -33.205 1.00 82.69 88 ALA A C 1
ATOM 695 O O . ALA A 1 88 ? 33.893 6.994 -33.732 1.00 82.69 88 ALA A O 1
ATOM 696 N N . SER A 1 89 ? 35.160 6.234 -32.039 1.00 81.88 89 SER A N 1
ATOM 697 C CA . SER A 1 89 ? 35.204 7.496 -31.284 1.00 81.88 89 SER A CA 1
ATOM 698 C C . SER A 1 89 ? 36.092 8.573 -31.922 1.00 81.88 89 SER A C 1
ATOM 700 O O . SER A 1 89 ? 36.064 9.720 -31.472 1.00 81.88 89 SER A O 1
ATOM 702 N N . GLY A 1 90 ? 36.828 8.245 -32.991 1.00 78.12 90 GLY A N 1
ATOM 703 C CA . GLY A 1 90 ? 37.642 9.188 -33.757 1.00 78.12 90 GLY A CA 1
ATOM 704 C C . GLY A 1 90 ? 39.065 9.380 -33.228 1.00 78.12 90 GLY A C 1
ATOM 705 O O . GLY A 1 90 ? 39.766 10.275 -33.701 1.00 78.12 90 GLY A O 1
ATOM 706 N N . GLU A 1 91 ? 39.530 8.543 -32.293 1.00 77.25 91 GLU A N 1
ATOM 707 C CA . GLU A 1 91 ? 40.897 8.618 -31.743 1.00 77.25 91 GLU A CA 1
ATOM 708 C C . GLU A 1 91 ? 41.974 8.320 -32.799 1.00 77.25 91 GLU A C 1
ATOM 710 O O . GLU A 1 91 ? 43.096 8.818 -32.713 1.00 77.25 91 GLU A O 1
ATOM 715 N N . TYR A 1 92 ? 41.603 7.584 -33.849 1.00 74.25 92 TYR A N 1
ATOM 716 C CA . TYR A 1 92 ? 42.450 7.261 -35.002 1.00 74.25 92 TYR A CA 1
ATOM 717 C C . TYR A 1 92 ? 42.086 8.087 -36.259 1.00 74.25 92 TYR A C 1
ATOM 719 O O . TYR A 1 92 ? 42.469 7.729 -37.373 1.00 74.25 92 TYR A O 1
ATOM 727 N N . GLY A 1 93 ? 41.366 9.205 -36.085 1.00 74.38 93 GLY A N 1
ATOM 728 C CA . GLY A 1 93 ? 40.864 10.090 -37.147 1.00 74.38 93 GLY A CA 1
ATOM 729 C C . GLY A 1 93 ? 39.393 9.840 -37.510 1.00 74.38 93 GLY A C 1
ATOM 730 O O . GLY A 1 93 ? 38.843 8.788 -37.193 1.00 74.38 93 GLY A O 1
ATOM 731 N N . ASP A 1 94 ? 38.740 10.796 -38.192 1.00 70.75 94 ASP A N 1
ATOM 732 C CA . ASP A 1 94 ? 37.343 10.641 -38.643 1.00 70.75 94 ASP A CA 1
ATOM 733 C C . ASP A 1 94 ? 37.275 9.681 -39.832 1.00 70.75 94 ASP A C 1
ATOM 735 O O . ASP A 1 94 ? 37.405 10.039 -41.005 1.00 70.75 94 ASP A O 1
ATOM 739 N N . GLN A 1 95 ? 37.205 8.410 -39.478 1.00 69.62 95 GLN A N 1
ATOM 740 C CA . GLN A 1 95 ? 37.253 7.270 -40.370 1.00 69.62 95 GLN A CA 1
ATOM 741 C C . GLN A 1 95 ? 35.887 6.544 -40.431 1.00 69.62 95 GLN A C 1
ATOM 743 O O . GLN A 1 95 ? 35.669 5.573 -41.157 1.00 69.62 95 GLN A O 1
ATOM 748 N N . THR A 1 96 ? 34.904 7.060 -39.699 1.00 69.06 96 THR A N 1
ATOM 749 C CA . THR A 1 96 ? 33.589 6.447 -39.517 1.00 69.06 96 THR A CA 1
ATOM 750 C C . THR A 1 96 ? 32.773 6.444 -40.809 1.00 69.06 96 THR A C 1
ATOM 752 O O . THR A 1 96 ? 32.134 5.444 -41.139 1.00 69.06 96 THR A O 1
ATOM 755 N N . ALA A 1 97 ? 32.847 7.514 -41.607 1.00 72.31 97 ALA A N 1
ATOM 756 C CA . ALA A 1 97 ? 32.095 7.629 -42.859 1.00 72.31 97 ALA A CA 1
ATOM 757 C C . ALA A 1 97 ? 32.458 6.542 -43.890 1.00 72.31 97 ALA A C 1
ATOM 759 O O . ALA A 1 97 ? 31.591 6.050 -44.618 1.00 72.31 97 ALA A O 1
ATOM 760 N N . TRP A 1 98 ? 33.728 6.130 -43.956 1.00 73.62 98 TRP A N 1
ATOM 761 C CA . TRP A 1 98 ? 34.140 5.066 -44.869 1.00 73.62 98 TRP A CA 1
ATOM 762 C C . TRP A 1 98 ? 33.906 3.672 -44.293 1.00 73.62 98 TRP A C 1
ATOM 764 O O . TRP A 1 98 ? 33.662 2.762 -45.080 1.00 73.62 98 TRP A O 1
ATOM 774 N N . LEU A 1 99 ? 33.914 3.493 -42.965 1.00 77.00 99 LEU A N 1
ATOM 775 C CA . LEU A 1 99 ? 33.517 2.231 -42.328 1.00 77.00 99 LEU A CA 1
ATOM 776 C C . LEU A 1 99 ? 32.058 1.908 -42.659 1.00 77.00 99 LEU A C 1
ATOM 778 O O . LEU A 1 99 ? 31.747 0.808 -43.112 1.00 77.00 99 LEU A O 1
ATOM 782 N N . VAL A 1 100 ? 31.177 2.902 -42.536 1.00 75.50 100 VAL A N 1
ATOM 783 C CA . VAL A 1 100 ? 29.763 2.783 -42.920 1.00 75.50 100 VAL A CA 1
ATOM 784 C C . VAL A 1 100 ? 29.632 2.456 -44.410 1.00 75.50 100 VAL A C 1
ATOM 786 O O . VAL A 1 100 ? 28.892 1.547 -44.793 1.00 75.50 100 VAL A O 1
ATOM 789 N N . LYS A 1 101 ? 30.417 3.126 -45.265 1.00 75.12 101 LYS A N 1
ATOM 790 C CA . LYS A 1 101 ? 30.455 2.838 -46.705 1.00 75.12 101 LYS A CA 1
ATOM 791 C C . LYS A 1 101 ? 30.958 1.419 -47.010 1.00 75.12 101 LYS A C 1
ATOM 793 O O . LYS A 1 101 ? 30.390 0.748 -47.865 1.00 75.12 101 LYS A O 1
ATOM 798 N N . ALA A 1 102 ? 31.975 0.931 -46.301 1.00 75.25 102 ALA A N 1
ATOM 799 C CA . ALA A 1 102 ? 32.545 -0.405 -46.482 1.00 75.25 102 ALA A CA 1
ATOM 800 C C . ALA A 1 102 ? 31.570 -1.522 -46.069 1.00 75.25 102 ALA A C 1
ATOM 802 O O . ALA A 1 102 ? 31.507 -2.560 -46.737 1.00 75.25 102 ALA A O 1
ATOM 803 N N . VAL A 1 103 ? 30.768 -1.297 -45.022 1.00 77.44 103 VAL A N 1
ATOM 804 C CA . VAL A 1 103 ? 29.651 -2.182 -44.651 1.00 77.44 103 VAL A CA 1
ATOM 805 C C . VAL A 1 103 ? 28.585 -2.194 -45.745 1.00 77.44 103 VAL A C 1
ATOM 807 O O . VAL A 1 103 ? 28.124 -3.263 -46.141 1.00 77.44 103 VAL A O 1
ATOM 810 N N . GLN A 1 104 ? 28.221 -1.025 -46.276 1.00 70.19 104 GLN A N 1
ATOM 811 C CA . GLN A 1 104 ? 27.190 -0.900 -47.308 1.00 70.19 104 GLN A CA 1
ATOM 812 C C . GLN A 1 104 ? 27.616 -1.499 -48.661 1.00 70.19 104 GLN A C 1
ATOM 814 O O . GLN A 1 104 ? 26.787 -2.040 -49.389 1.00 70.19 104 GLN A O 1
ATOM 819 N N . GLU A 1 105 ? 28.917 -1.495 -48.955 1.00 69.19 105 GLU A N 1
ATOM 820 C CA . GLU A 1 105 ? 29.538 -2.190 -50.091 1.00 69.19 105 GLU A CA 1
ATOM 821 C C . GLU A 1 105 ? 29.760 -3.703 -49.842 1.00 69.19 105 GLU A C 1
ATOM 823 O O . GLU A 1 105 ? 30.395 -4.371 -50.657 1.00 69.19 105 GLU A O 1
ATOM 828 N N . CYS A 1 106 ? 29.253 -4.263 -48.732 1.00 62.59 106 CYS A N 1
ATOM 829 C CA . CYS A 1 106 ? 29.377 -5.677 -48.338 1.00 62.59 106 CYS A CA 1
ATOM 830 C C . CYS A 1 106 ? 30.824 -6.203 -48.223 1.00 62.59 106 CYS A C 1
ATOM 832 O O . CYS A 1 106 ? 31.063 -7.408 -48.314 1.00 62.59 106 CYS A O 1
ATOM 834 N N . LYS A 1 107 ? 31.815 -5.337 -47.967 1.00 59.38 107 LYS A N 1
ATOM 835 C CA . LYS A 1 107 ? 33.223 -5.766 -47.833 1.00 59.38 107 LYS A CA 1
ATOM 836 C C . LYS A 1 107 ? 33.503 -6.598 -46.573 1.00 59.38 107 LYS A C 1
ATOM 838 O O . LYS A 1 107 ? 34.526 -7.271 -46.527 1.00 59.38 107 LYS A O 1
ATOM 843 N N . CYS A 1 108 ? 32.600 -6.595 -45.589 1.00 55.81 108 CYS A N 1
ATOM 844 C CA . CYS A 1 108 ? 32.727 -7.355 -44.337 1.00 55.81 108 CYS A CA 1
ATOM 845 C C . CYS A 1 108 ? 32.455 -8.869 -44.481 1.00 55.81 108 CYS A C 1
ATOM 847 O O . CYS A 1 108 ? 32.766 -9.631 -43.570 1.00 55.81 108 CYS A O 1
ATOM 849 N N . GLU A 1 109 ? 31.856 -9.323 -45.589 1.00 55.31 109 GLU A N 1
ATOM 850 C CA . GLU A 1 109 ? 31.295 -10.679 -45.730 1.00 55.31 109 GLU A CA 1
ATOM 851 C C . GLU A 1 109 ? 32.002 -11.492 -46.832 1.00 55.31 109 GLU A C 1
ATOM 853 O O . GLU A 1 109 ? 31.375 -12.176 -47.638 1.00 55.31 109 GLU A O 1
ATOM 858 N N . LYS A 1 110 ? 33.336 -11.403 -46.920 1.00 52.41 110 LYS A N 1
ATOM 859 C CA . LYS A 1 110 ? 34.100 -12.100 -47.974 1.00 52.41 110 LYS A CA 1
ATOM 860 C C . LYS A 1 110 ? 34.270 -13.615 -47.747 1.00 52.41 110 LYS A C 1
ATOM 862 O O . LYS A 1 110 ? 34.544 -14.329 -48.707 1.00 52.41 110 LYS A O 1
ATOM 867 N N . ASP A 1 111 ? 34.019 -14.135 -46.543 1.00 45.59 111 ASP A N 1
ATOM 868 C CA . ASP A 1 111 ? 34.376 -15.520 -46.173 1.00 45.59 111 ASP A CA 1
ATOM 869 C C . ASP A 1 111 ? 33.319 -16.609 -46.464 1.00 45.59 111 ASP A C 1
ATOM 871 O O . ASP A 1 111 ? 33.507 -17.754 -46.063 1.00 45.59 111 ASP A O 1
ATOM 875 N N . TYR A 1 112 ? 32.220 -16.328 -47.179 1.00 40.59 112 TYR A N 1
ATOM 876 C CA . TYR A 1 112 ? 31.250 -17.388 -47.539 1.00 40.59 112 TYR A CA 1
ATOM 877 C C . TYR A 1 112 ? 31.434 -17.979 -48.949 1.00 40.59 112 TYR A C 1
ATOM 879 O O . TYR A 1 112 ? 30.709 -18.892 -49.331 1.00 40.59 112 TYR A O 1
ATOM 887 N N . LYS A 1 113 ? 32.383 -17.487 -49.759 1.00 38.69 113 LYS A N 1
ATOM 888 C CA . LYS A 1 113 ? 32.486 -17.894 -51.177 1.00 38.69 113 LYS A CA 1
ATOM 889 C C . LYS A 1 113 ? 33.609 -18.868 -51.536 1.00 38.69 113 LYS A C 1
ATOM 891 O O . LYS A 1 113 ? 33.697 -19.235 -52.702 1.00 38.69 113 LYS A O 1
ATOM 896 N N . SER A 1 114 ? 34.427 -19.331 -50.593 1.00 34.72 114 SER A N 1
ATOM 897 C CA . SER A 1 114 ? 35.570 -20.197 -50.919 1.00 34.72 114 SER A CA 1
ATOM 898 C C . SER A 1 114 ? 35.516 -21.574 -50.259 1.00 34.72 114 SER A C 1
ATOM 900 O O . SER A 1 114 ? 36.507 -21.989 -49.680 1.00 34.72 114 SER A O 1
ATOM 902 N N . GLU A 1 115 ? 34.391 -22.293 -50.358 1.00 37.56 115 GLU A N 1
ATOM 903 C CA . GLU A 1 115 ? 34.377 -23.762 -50.204 1.00 37.56 115 GLU A CA 1
ATOM 904 C C . GLU A 1 115 ? 33.069 -24.392 -50.730 1.00 37.56 115 GLU A C 1
ATOM 906 O O . GLU A 1 115 ? 32.250 -24.907 -49.982 1.00 37.56 115 GLU A O 1
ATOM 911 N N . MET A 1 116 ? 32.840 -24.334 -52.047 1.00 30.88 116 MET A N 1
ATOM 912 C CA . MET A 1 116 ? 32.000 -25.314 -52.758 1.00 30.88 116 MET A CA 1
ATOM 913 C C . MET A 1 116 ? 32.181 -25.138 -54.267 1.00 30.88 116 MET A C 1
ATOM 915 O O . MET A 1 116 ? 31.455 -24.400 -54.929 1.00 30.88 116 MET A O 1
ATOM 919 N N . ASN A 1 117 ? 33.188 -25.807 -54.828 1.00 34.75 117 ASN A N 1
ATOM 920 C CA . ASN A 1 117 ? 33.241 -26.031 -56.266 1.00 34.75 117 ASN A CA 1
ATOM 921 C C . ASN A 1 117 ? 32.506 -27.350 -56.543 1.00 34.75 117 ASN A C 1
ATOM 923 O O . ASN A 1 117 ? 33.076 -28.430 -56.403 1.00 34.75 117 ASN A O 1
ATOM 927 N N . GLY A 1 118 ? 31.210 -27.258 -56.842 1.00 30.81 118 GLY A N 1
ATOM 928 C CA . GLY A 1 118 ? 30.356 -28.403 -57.152 1.00 30.81 118 GLY A CA 1
ATOM 929 C C . GLY A 1 118 ? 28.931 -27.959 -57.481 1.00 30.81 118 GLY A C 1
ATOM 930 O O . GLY A 1 118 ? 28.237 -27.422 -56.627 1.00 30.81 118 GLY A O 1
ATOM 931 N N . ASN A 1 119 ? 28.527 -28.152 -58.737 1.00 35.34 119 ASN A N 1
ATOM 932 C CA . ASN A 1 119 ? 27.245 -27.754 -59.323 1.00 35.34 119 ASN A CA 1
ATOM 933 C C . ASN A 1 119 ? 26.016 -28.067 -58.448 1.00 35.34 119 ASN A C 1
ATOM 935 O O . ASN A 1 119 ? 25.711 -29.229 -58.189 1.00 35.34 119 ASN A O 1
ATOM 939 N N . GLY A 1 120 ? 25.258 -27.024 -58.104 1.00 30.38 120 GLY A N 1
ATOM 940 C CA . GLY A 1 120 ? 23.945 -27.117 -57.466 1.00 30.38 120 GLY A CA 1
ATOM 941 C C . GLY A 1 120 ? 23.547 -25.775 -56.856 1.00 30.38 120 GLY A C 1
ATOM 942 O O . GLY A 1 120 ? 23.976 -25.436 -55.760 1.00 30.38 120 GLY A O 1
ATOM 943 N N . VAL A 1 121 ? 22.754 -24.979 -57.577 1.00 35.28 121 VAL A N 1
ATOM 944 C CA . VAL A 1 121 ? 22.273 -23.672 -57.104 1.00 35.28 121 VAL A CA 1
ATOM 945 C C . VAL A 1 121 ? 21.222 -23.888 -56.012 1.00 35.28 121 VAL A C 1
ATOM 947 O O . VAL A 1 121 ? 20.041 -24.052 -56.295 1.00 35.28 121 VAL A O 1
ATOM 950 N N . HIS A 1 122 ? 21.657 -23.867 -54.755 1.00 30.02 122 HIS A N 1
ATOM 951 C CA . HIS A 1 122 ? 20.811 -23.592 -53.598 1.00 30.02 122 HIS A CA 1
ATOM 952 C C . HIS A 1 122 ? 21.476 -22.458 -52.816 1.00 30.02 122 HIS A C 1
ATOM 954 O O . HIS A 1 122 ? 22.469 -22.672 -52.132 1.00 30.02 122 HIS A O 1
ATOM 960 N N . ASN A 1 123 ? 20.957 -21.236 -52.958 1.00 31.17 123 ASN A N 1
ATOM 961 C CA . ASN A 1 123 ? 21.397 -20.073 -52.183 1.00 31.17 123 ASN A CA 1
ATOM 962 C C . ASN A 1 123 ? 20.926 -20.218 -50.724 1.00 31.17 123 ASN A C 1
ATOM 964 O O . ASN A 1 123 ? 19.715 -20.135 -50.493 1.00 31.17 123 ASN A O 1
ATOM 968 N N . PRO A 1 124 ? 21.808 -20.369 -49.719 1.00 35.56 124 PRO A N 1
ATOM 969 C CA . PRO A 1 124 ? 21.401 -20.324 -48.325 1.00 35.56 124 PRO A CA 1
ATOM 970 C C . PRO A 1 124 ? 21.476 -18.870 -47.835 1.00 35.56 124 PRO A C 1
ATOM 972 O O . PRO A 1 124 ? 22.548 -18.281 -47.749 1.00 35.56 124 PRO A O 1
ATOM 975 N N . PHE A 1 125 ? 20.315 -18.318 -47.474 1.00 37.34 125 PHE A N 1
ATOM 976 C CA . PHE A 1 125 ? 20.135 -17.113 -46.650 1.00 37.34 125 PHE A CA 1
ATOM 977 C C . PHE A 1 125 ? 20.570 -15.763 -47.237 1.00 37.34 125 PHE A C 1
ATOM 979 O O . PHE A 1 125 ? 21.436 -15.060 -46.721 1.00 37.34 125 PHE A O 1
ATOM 986 N N . LEU A 1 126 ? 19.812 -15.340 -48.246 1.00 32.06 126 LEU A N 1
ATOM 987 C CA . LEU A 1 126 ? 19.677 -13.948 -48.664 1.00 32.06 126 LEU A CA 1
ATOM 988 C C . LEU A 1 126 ? 18.539 -13.312 -47.842 1.00 32.06 126 LEU A C 1
ATOM 990 O O . LEU A 1 126 ? 17.407 -13.792 -47.874 1.00 32.06 126 LEU A O 1
ATOM 994 N N . TRP A 1 127 ? 18.825 -12.251 -47.083 1.00 34.59 127 TRP A N 1
ATOM 995 C CA . TRP A 1 127 ? 17.794 -11.436 -46.431 1.00 34.59 127 TRP A CA 1
ATOM 996 C C . TRP A 1 127 ? 16.992 -10.699 -47.512 1.00 34.59 127 TRP A C 1
ATOM 998 O O . TRP A 1 127 ? 17.342 -9.588 -47.908 1.00 34.59 127 TRP A O 1
ATOM 1008 N N . HIS A 1 128 ? 15.944 -11.334 -48.038 1.00 28.50 128 HIS A N 1
ATOM 1009 C CA . HIS A 1 128 ? 15.000 -10.681 -48.935 1.00 28.50 128 HIS A CA 1
ATOM 1010 C C . HIS A 1 128 ? 14.185 -9.638 -48.170 1.00 28.50 128 HIS A C 1
ATOM 1012 O O . HIS A 1 128 ? 13.372 -9.942 -47.299 1.00 28.50 128 HIS A O 1
ATOM 1018 N N . ARG A 1 129 ? 14.419 -8.383 -48.544 1.00 27.67 129 ARG A N 1
ATOM 1019 C CA . ARG A 1 129 ? 13.480 -7.276 -48.410 1.00 27.67 129 ARG A CA 1
ATOM 1020 C C . ARG A 1 129 ? 12.288 -7.600 -49.316 1.00 27.67 129 ARG A C 1
ATOM 1022 O O . ARG A 1 129 ? 12.400 -7.455 -50.527 1.00 27.67 129 ARG A O 1
ATOM 1029 N N . HIS A 1 130 ? 11.197 -8.101 -48.738 1.00 26.31 130 HIS A N 1
ATOM 1030 C CA . HIS A 1 130 ? 9.940 -8.301 -49.460 1.00 26.31 130 HIS A CA 1
ATOM 1031 C C . HIS A 1 130 ? 9.349 -6.927 -49.797 1.00 26.31 130 HIS A C 1
ATOM 1033 O O . HIS A 1 130 ? 8.974 -6.157 -48.913 1.00 26.31 130 HIS A O 1
ATOM 1039 N N . SER A 1 131 ? 9.315 -6.610 -51.082 1.00 30.86 131 SER A N 1
ATOM 1040 C CA . SER A 1 131 ? 8.413 -5.633 -51.675 1.00 30.86 131 SER A CA 1
ATOM 1041 C C . SER A 1 131 ? 7.564 -6.447 -52.636 1.00 30.86 131 SER A C 1
ATOM 1043 O O . SER A 1 131 ? 8.133 -7.059 -53.532 1.00 30.86 131 SER A O 1
ATOM 1045 N N . ASP A 1 132 ? 6.287 -6.621 -52.301 1.00 27.81 132 ASP A N 1
ATOM 1046 C CA . ASP A 1 132 ? 5.132 -6.589 -53.208 1.00 27.81 132 ASP A CA 1
ATOM 1047 C C . ASP A 1 132 ? 3.907 -7.212 -52.518 1.00 27.81 132 ASP A C 1
ATOM 1049 O O . ASP A 1 132 ? 4.011 -8.108 -51.679 1.00 27.81 132 ASP A O 1
ATOM 1053 N N . GLU A 1 133 ? 2.768 -6.592 -52.804 1.00 34.31 133 GLU A N 1
ATOM 1054 C CA . GLU A 1 133 ? 1.461 -6.717 -52.170 1.00 34.31 133 GLU A CA 1
ATOM 1055 C C . GLU A 1 133 ? 0.856 -8.118 -52.319 1.00 34.31 133 GLU A C 1
ATOM 1057 O O . GLU A 1 133 ? 0.696 -8.600 -53.433 1.00 34.31 133 GLU A O 1
ATOM 1062 N N . ASP A 1 134 ? 0.409 -8.708 -51.206 1.00 26.53 134 ASP A N 1
ATOM 1063 C CA . ASP A 1 134 ? -0.689 -9.673 -51.214 1.00 26.53 134 ASP A CA 1
ATOM 1064 C C . ASP A 1 134 ? -1.630 -9.390 -50.040 1.00 26.53 134 ASP A C 1
ATOM 1066 O O . ASP A 1 134 ? -1.272 -9.371 -48.860 1.00 26.53 134 ASP A O 1
ATOM 1070 N N . SER A 1 135 ? -2.869 -9.108 -50.416 1.00 29.67 135 SER A N 1
ATOM 1071 C CA . SER A 1 135 ? -4.022 -8.883 -49.564 1.00 29.67 135 SER A CA 1
ATOM 1072 C C . SER A 1 135 ? -4.365 -10.100 -48.699 1.00 29.67 135 SER A C 1
ATOM 1074 O O . SER A 1 135 ? -4.360 -11.233 -49.171 1.00 29.67 135 SER A O 1
ATOM 1076 N N . SER A 1 136 ? -4.829 -9.811 -47.478 1.00 28.27 136 SER A N 1
ATOM 1077 C CA . SER A 1 136 ? -5.441 -10.709 -46.484 1.00 28.27 136 SER A CA 1
ATOM 1078 C C . SER A 1 136 ? -4.490 -11.566 -45.634 1.00 28.27 136 SER A C 1
ATOM 1080 O O . SER A 1 136 ? -4.062 -12.648 -46.013 1.00 28.27 136 SER A O 1
ATOM 1082 N N . SER A 1 137 ? -4.228 -11.117 -44.403 1.00 25.70 137 SER A N 1
ATOM 1083 C CA . SER A 1 137 ? -4.632 -11.811 -43.163 1.00 25.70 137 SER A CA 1
ATOM 1084 C C . SER A 1 137 ? -3.828 -11.324 -41.950 1.00 25.70 137 SER A C 1
ATOM 1086 O O . SER A 1 137 ? -2.604 -11.277 -41.957 1.00 25.70 137 SER A O 1
ATOM 1088 N N . SER A 1 138 ? -4.581 -10.993 -40.900 1.00 26.83 138 SER A N 1
ATOM 1089 C CA . SER A 1 138 ? -4.167 -10.852 -39.502 1.00 26.83 138 SER A CA 1
ATOM 1090 C C . SER A 1 138 ? -3.058 -9.848 -39.183 1.00 26.83 138 SER A C 1
ATOM 1092 O O . SER A 1 138 ? -1.875 -10.173 -39.110 1.00 26.83 138 SER A O 1
ATOM 1094 N N . GLU A 1 139 ? -3.498 -8.647 -38.798 1.00 33.41 139 GLU A N 1
ATOM 1095 C CA . GLU A 1 139 ? -2.814 -7.854 -37.777 1.00 33.41 139 GLU A CA 1
ATOM 1096 C C . GLU A 1 139 ? -2.328 -8.786 -36.657 1.00 33.41 139 GLU A C 1
ATOM 1098 O O . GLU A 1 139 ? -3.109 -9.547 -36.073 1.00 33.41 139 GLU A O 1
ATOM 1103 N N . GLY A 1 140 ? -1.022 -8.763 -36.391 1.00 30.75 140 GLY A N 1
ATOM 1104 C CA . GLY A 1 140 ? -0.398 -9.518 -35.315 1.00 30.75 140 GLY A CA 1
ATOM 1105 C C . GLY A 1 140 ? -0.925 -9.047 -33.965 1.00 30.75 140 GLY A C 1
ATOM 1106 O O . GLY A 1 140 ? -0.322 -8.206 -33.306 1.00 30.75 140 GLY A O 1
ATOM 1107 N N . CYS A 1 141 ? -2.058 -9.597 -33.538 1.00 36.69 141 CYS A N 1
ATOM 1108 C CA . CYS A 1 141 ? -2.505 -9.490 -32.166 1.00 36.69 141 CYS A CA 1
ATOM 1109 C C . CYS A 1 141 ? -1.442 -10.170 -31.298 1.00 36.69 141 CYS A C 1
ATOM 1111 O O . CYS A 1 141 ? -1.093 -11.326 -31.542 1.00 36.69 141 CYS A O 1
ATOM 1113 N N . HIS A 1 142 ? -0.912 -9.447 -30.309 1.00 43.03 142 HIS A N 1
ATOM 1114 C CA . HIS A 1 142 ? -0.010 -9.962 -29.281 1.00 43.03 142 HIS A CA 1
ATOM 1115 C C . HIS A 1 142 ? -0.572 -11.262 -28.679 1.00 43.03 142 HIS A C 1
ATOM 1117 O O . HIS A 1 142 ? -1.363 -11.236 -27.736 1.00 43.03 142 HIS A O 1
ATOM 1123 N N . SER A 1 143 ? -0.180 -12.412 -29.225 1.00 42.59 143 SER A N 1
ATOM 1124 C CA . SER A 1 143 ? -0.536 -13.709 -28.668 1.00 42.59 143 SER A CA 1
ATOM 1125 C C . SER A 1 143 ? 0.393 -13.946 -27.488 1.00 42.59 143 SER A C 1
ATOM 1127 O O . SER A 1 143 ? 1.508 -14.451 -27.627 1.00 42.59 143 SER A O 1
ATOM 1129 N N . PHE A 1 144 ? -0.013 -13.472 -26.310 1.00 59.50 144 PHE A N 1
ATOM 1130 C CA . PHE A 1 144 ? 0.659 -13.867 -25.084 1.00 59.50 144 PHE A CA 1
ATOM 1131 C C . PHE A 1 144 ? 0.553 -15.391 -24.953 1.00 59.50 144 PHE A C 1
ATOM 1133 O O . PHE A 1 144 ? -0.533 -15.952 -25.073 1.00 59.50 144 PHE A O 1
ATOM 1140 N N . SER A 1 145 ? 1.674 -16.056 -24.658 1.00 62.91 145 SER A N 1
ATOM 1141 C CA . SER A 1 145 ? 1.771 -17.524 -24.559 1.00 62.91 145 SER A CA 1
ATOM 1142 C C . SER A 1 145 ? 0.813 -18.162 -23.535 1.00 62.91 145 SER A C 1
ATOM 1144 O O . SER A 1 145 ? 0.657 -19.380 -23.524 1.00 62.91 145 SER A O 1
ATOM 1146 N N . ALA A 1 146 ? 0.190 -17.364 -22.665 1.00 69.88 146 ALA A N 1
ATOM 1147 C CA . ALA A 1 146 ? -0.811 -17.790 -21.700 1.00 69.88 146 ALA A CA 1
ATOM 1148 C C . ALA A 1 146 ? -2.081 -16.948 -21.856 1.00 69.88 146 ALA A C 1
ATOM 1150 O O . ALA A 1 146 ? -2.001 -15.729 -22.031 1.00 69.88 146 ALA A O 1
ATOM 1151 N N . SER A 1 147 ? -3.246 -17.592 -21.726 1.00 79.69 147 SER A N 1
ATOM 1152 C CA . SER A 1 147 ? -4.544 -16.913 -21.782 1.00 79.69 147 SER A CA 1
ATOM 1153 C C . SER A 1 147 ? -4.664 -15.819 -20.708 1.00 79.69 147 SER A C 1
ATOM 1155 O O . SER A 1 147 ? -4.057 -15.919 -19.638 1.00 79.69 147 SER A O 1
ATOM 1157 N N . CYS A 1 148 ? -5.488 -14.796 -20.961 1.00 80.62 148 CYS A N 1
ATOM 1158 C CA . CYS A 1 148 ? -5.759 -13.717 -20.000 1.00 80.62 148 CYS A CA 1
ATOM 1159 C C . CYS A 1 148 ? -6.208 -14.262 -18.629 1.00 80.62 148 CYS A C 1
ATOM 1161 O O . CYS A 1 148 ? -5.734 -13.810 -17.587 1.00 80.62 148 CYS A O 1
ATOM 1163 N N . LEU A 1 149 ? -7.042 -15.308 -18.627 1.00 80.06 149 LEU A N 1
ATOM 1164 C CA . LEU A 1 149 ? -7.510 -15.958 -17.404 1.00 80.06 149 LEU A CA 1
ATOM 1165 C C . LEU A 1 149 ? -6.363 -16.641 -16.647 1.00 80.06 149 LEU A C 1
ATOM 1167 O O . LEU A 1 149 ? -6.265 -16.522 -15.431 1.00 80.06 149 LEU A O 1
ATOM 1171 N N . THR A 1 150 ? -5.457 -17.312 -17.361 1.00 82.75 150 THR A N 1
ATOM 1172 C CA . THR A 1 150 ? -4.278 -17.946 -16.757 1.00 82.75 150 THR A CA 1
ATOM 1173 C C . THR A 1 150 ? -3.363 -16.903 -16.115 1.00 82.75 150 THR A C 1
ATOM 1175 O O . THR A 1 150 ? -2.936 -17.085 -14.976 1.00 82.75 150 THR A O 1
ATOM 1178 N N . GLN A 1 151 ? -3.102 -15.788 -16.803 1.00 85.06 151 GLN A N 1
ATOM 1179 C CA . GLN A 1 151 ? -2.306 -14.685 -16.255 1.00 85.06 151 GLN A CA 1
ATOM 1180 C C . GLN A 1 151 ? -2.968 -14.082 -15.013 1.00 85.06 151 GLN A C 1
ATOM 1182 O O . GLN A 1 151 ? -2.310 -13.915 -13.986 1.00 85.06 151 GLN A O 1
ATOM 1187 N N . PHE A 1 152 ? -4.278 -13.829 -15.073 1.00 85.38 152 PHE A N 1
ATOM 1188 C CA . PHE A 1 152 ? -5.048 -13.336 -13.937 1.00 85.38 152 PHE A CA 1
ATOM 1189 C C . PHE A 1 152 ? -4.991 -14.301 -12.749 1.00 85.38 152 PHE A C 1
ATOM 1191 O O . PHE A 1 152 ? -4.663 -13.875 -11.648 1.00 85.38 152 PHE A O 1
ATOM 1198 N N . CYS A 1 153 ? -5.227 -15.600 -12.951 1.00 85.75 153 CYS A N 1
ATOM 1199 C CA . CYS A 1 153 ? -5.177 -16.597 -11.879 1.00 85.75 153 CYS A CA 1
ATOM 1200 C C . CYS A 1 153 ? -3.790 -16.692 -11.232 1.00 85.75 153 CYS A C 1
ATOM 1202 O O . CYS A 1 153 ? -3.690 -16.773 -10.008 1.00 85.75 153 CYS A O 1
ATOM 1204 N N . ILE A 1 154 ? -2.716 -16.654 -12.027 1.00 87.56 154 ILE A N 1
ATOM 1205 C CA . ILE A 1 154 ? -1.342 -16.678 -11.507 1.00 87.56 154 ILE A CA 1
ATOM 1206 C C . ILE A 1 154 ? -1.066 -15.422 -10.676 1.00 87.56 154 ILE A C 1
ATOM 1208 O O . ILE A 1 154 ? -0.582 -15.521 -9.546 1.00 87.56 154 ILE A O 1
ATOM 1212 N N . LEU A 1 155 ? -1.400 -14.242 -11.205 1.00 86.12 155 LEU A N 1
ATOM 1213 C CA . LEU A 1 155 ? -1.193 -12.971 -10.514 1.00 86.12 155 LEU A CA 1
ATOM 1214 C C . LEU A 1 155 ? -2.060 -12.854 -9.263 1.00 86.12 155 LEU A C 1
ATOM 1216 O O . LEU A 1 155 ? -1.570 -12.393 -8.233 1.00 86.12 155 LEU A O 1
ATOM 1220 N N . PHE A 1 156 ? -3.304 -13.323 -9.317 1.00 84.25 156 PHE A N 1
ATOM 1221 C CA . PHE A 1 156 ? -4.205 -13.373 -8.177 1.00 84.25 156 PHE A CA 1
ATOM 1222 C C . PHE A 1 156 ? -3.649 -14.295 -7.095 1.00 84.25 156 PHE A C 1
ATOM 1224 O O . PHE A 1 156 ? -3.511 -13.865 -5.956 1.00 84.25 156 PHE A O 1
ATOM 1231 N N . LYS A 1 157 ? -3.225 -15.518 -7.443 1.00 87.19 157 LYS A N 1
ATOM 1232 C CA . LYS A 1 157 ? -2.617 -16.459 -6.490 1.00 87.19 157 LYS A CA 1
ATOM 1233 C C . LYS A 1 157 ? -1.356 -15.878 -5.850 1.00 87.19 157 LYS A C 1
ATOM 1235 O O . LYS A 1 157 ? -1.200 -15.955 -4.634 1.00 87.19 157 LYS A O 1
ATOM 1240 N N . ARG A 1 158 ? -0.467 -15.274 -6.645 1.00 89.00 158 ARG A N 1
ATOM 1241 C CA . ARG A 1 158 ? 0.764 -14.648 -6.136 1.00 89.00 158 ARG A CA 1
ATOM 1242 C C . ARG A 1 158 ? 0.451 -13.488 -5.192 1.00 89.00 158 ARG A C 1
ATOM 1244 O O . ARG A 1 158 ? 1.036 -13.397 -4.118 1.00 89.00 158 ARG A O 1
ATOM 1251 N N . THR A 1 159 ? -0.488 -12.633 -5.585 1.00 85.38 159 THR A N 1
ATOM 1252 C CA . THR A 1 159 ? -0.913 -11.477 -4.788 1.00 85.38 159 THR A CA 1
ATOM 1253 C C . THR A 1 159 ? -1.598 -11.918 -3.499 1.00 85.38 159 THR A C 1
ATOM 1255 O O . THR A 1 159 ? -1.259 -11.419 -2.435 1.00 85.38 159 THR A O 1
ATOM 1258 N N . PHE A 1 160 ? -2.494 -12.901 -3.564 1.00 85.75 160 PHE A N 1
ATOM 1259 C CA . PHE A 1 160 ? -3.185 -13.453 -2.403 1.00 85.75 160 PHE A CA 1
ATOM 1260 C C . PHE A 1 160 ? -2.209 -14.058 -1.390 1.00 85.75 160 PHE A C 1
ATOM 1262 O O . PHE A 1 160 ? -2.292 -13.750 -0.205 1.00 85.75 160 PHE A O 1
ATOM 1269 N N . LEU A 1 161 ? -1.241 -14.858 -1.850 1.00 87.12 161 LEU A N 1
ATOM 1270 C CA . LEU A 1 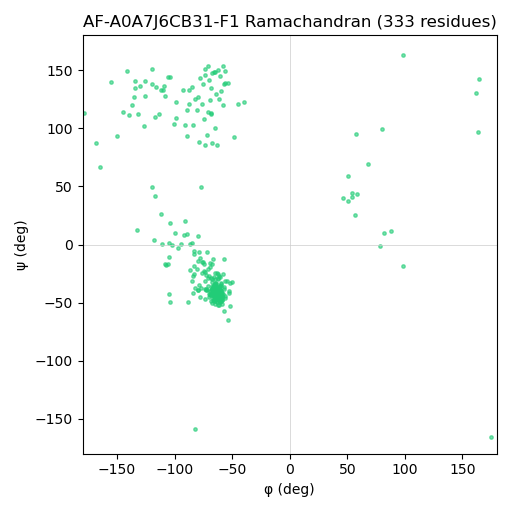161 ? -0.203 -15.416 -0.979 1.00 87.12 161 LEU A CA 1
ATOM 1271 C C . LEU A 1 161 ? 0.658 -14.323 -0.336 1.00 87.12 161 LEU A C 1
ATOM 1273 O O . LEU A 1 161 ? 0.986 -14.427 0.842 1.00 87.12 161 LEU A O 1
ATOM 1277 N N . SER A 1 162 ? 0.996 -13.269 -1.082 1.00 85.50 162 SER A N 1
ATOM 1278 C CA . SER A 1 162 ? 1.753 -12.136 -0.542 1.00 85.50 162 SER A CA 1
ATOM 1279 C C . SER A 1 162 ? 0.956 -11.358 0.510 1.00 85.50 162 SER A C 1
ATOM 1281 O O . SER A 1 162 ? 1.501 -11.050 1.565 1.00 85.50 162 SER A O 1
ATOM 1283 N N . ILE A 1 163 ? -0.337 -11.103 0.273 1.00 86.19 163 ILE A N 1
ATOM 1284 C CA . ILE A 1 163 ? -1.224 -10.435 1.241 1.00 86.19 163 ILE A CA 1
ATOM 1285 C C . ILE A 1 163 ? -1.364 -11.281 2.509 1.00 86.19 163 ILE A C 1
ATOM 1287 O O . ILE A 1 163 ? -1.226 -10.766 3.614 1.00 86.19 163 ILE A O 1
ATOM 1291 N N . MET A 1 164 ? -1.607 -12.584 2.358 1.00 85.88 164 MET A N 1
ATOM 1292 C CA . MET A 1 164 ? -1.751 -13.485 3.499 1.00 85.88 164 MET A CA 1
ATOM 1293 C C . MET A 1 164 ? -0.472 -13.563 4.327 1.00 85.88 164 MET A C 1
ATOM 1295 O O . MET A 1 164 ? -0.544 -13.479 5.546 1.00 85.88 164 MET A O 1
ATOM 1299 N N . ARG A 1 165 ? 0.693 -13.698 3.681 1.00 87.31 165 ARG A N 1
ATOM 1300 C CA . ARG A 1 165 ? 1.970 -13.879 4.377 1.00 87.31 165 ARG A CA 1
ATOM 1301 C C . ARG A 1 165 ? 2.468 -12.603 5.044 1.00 87.31 165 ARG A C 1
ATOM 1303 O O . ARG A 1 165 ? 2.889 -12.663 6.190 1.00 87.31 165 ARG A O 1
ATOM 1310 N N . ASP A 1 166 ? 2.438 -11.478 4.338 1.00 82.12 166 ASP A N 1
ATOM 1311 C CA . ASP A 1 166 ? 3.128 -10.269 4.789 1.00 82.12 166 ASP A CA 1
ATOM 1312 C C . ASP A 1 166 ? 2.116 -9.259 5.361 1.00 82.12 166 ASP A C 1
ATOM 1314 O O . ASP A 1 166 ? 2.258 -8.785 6.486 1.00 82.12 166 ASP A O 1
ATOM 1318 N N . SER A 1 167 ? 1.027 -8.977 4.644 1.00 87.25 167 SER A N 1
ATOM 1319 C CA . SER A 1 167 ? 0.080 -7.924 5.035 1.00 87.25 167 SER A CA 1
ATOM 1320 C C . SER A 1 167 ? -0.835 -8.276 6.211 1.00 87.25 167 SER A C 1
ATOM 1322 O O . SER A 1 167 ? -1.350 -7.354 6.835 1.00 87.25 167 SER A O 1
ATOM 1324 N N . ILE A 1 168 ? -1.065 -9.562 6.502 1.00 91.19 168 ILE A N 1
ATOM 1325 C CA . ILE A 1 168 ? -1.967 -10.012 7.580 1.00 91.19 168 ILE A CA 1
ATOM 1326 C C . ILE A 1 168 ? -1.191 -10.529 8.795 1.00 91.19 168 ILE A C 1
ATOM 1328 O O . ILE A 1 168 ? -1.534 -10.179 9.923 1.00 91.19 168 ILE A O 1
ATOM 1332 N N . VAL A 1 169 ? -0.124 -11.311 8.599 1.00 92.12 169 VAL A N 1
ATOM 1333 C CA . VAL A 1 169 ? 0.617 -11.921 9.720 1.00 92.12 169 VAL A CA 1
ATOM 1334 C C . VAL A 1 169 ? 1.233 -10.866 10.639 1.00 92.12 169 VAL A C 1
ATOM 1336 O O . VAL A 1 169 ? 1.080 -10.975 11.854 1.00 92.12 169 VAL A O 1
ATOM 1339 N N . PHE A 1 170 ? 1.893 -9.833 10.096 1.00 92.62 170 PHE A N 1
ATOM 1340 C CA . PHE A 1 170 ? 2.552 -8.824 10.935 1.00 92.62 170 PHE A CA 1
ATOM 1341 C C . PHE A 1 170 ? 1.561 -7.985 11.760 1.00 92.62 170 PHE A C 1
ATOM 1343 O O . PHE A 1 170 ? 1.771 -7.888 12.972 1.00 92.62 170 PHE A O 1
ATOM 1350 N N . PRO A 1 171 ? 0.469 -7.423 11.191 1.00 93.44 171 PRO A N 1
ATOM 1351 C CA . PRO A 1 171 ? -0.522 -6.703 11.991 1.00 93.44 171 PRO A CA 1
ATOM 1352 C C . PRO A 1 171 ? -1.212 -7.587 13.026 1.00 93.44 171 PRO A C 1
ATOM 1354 O O . PRO A 1 171 ? -1.350 -7.167 14.169 1.00 93.44 171 PRO A O 1
ATOM 1357 N N . VAL A 1 172 ? -1.584 -8.824 12.676 1.00 95.31 172 VAL A N 1
ATOM 1358 C CA . VAL A 1 172 ? -2.222 -9.747 13.628 1.00 95.31 172 VAL A CA 1
ATOM 1359 C C . VAL A 1 172 ? -1.284 -10.074 14.788 1.00 95.31 172 VAL A C 1
ATOM 1361 O O . VAL A 1 172 ? -1.712 -10.029 15.941 1.00 95.31 172 VAL A O 1
ATOM 1364 N N . ALA A 1 173 ? -0.006 -10.356 14.516 1.00 95.31 173 ALA A N 1
ATOM 1365 C CA . ALA A 1 173 ? 0.982 -10.615 15.560 1.00 95.31 173 ALA A CA 1
ATOM 1366 C C . ALA A 1 173 ? 1.180 -9.391 16.469 1.00 95.31 173 ALA A C 1
ATOM 1368 O O . ALA A 1 173 ? 1.130 -9.518 17.692 1.00 95.31 173 ALA A O 1
ATOM 1369 N N . TYR A 1 174 ? 1.339 -8.201 15.881 1.00 95.12 174 TYR A N 1
ATOM 1370 C CA . TYR A 1 174 ? 1.499 -6.952 16.625 1.00 95.12 174 TYR A CA 1
ATOM 1371 C C . TYR A 1 174 ? 0.276 -6.640 17.500 1.00 95.12 174 TYR A C 1
ATOM 1373 O O . TYR A 1 174 ? 0.415 -6.444 18.706 1.00 95.12 174 TYR A O 1
ATOM 1381 N N . CYS A 1 175 ? -0.927 -6.655 16.922 1.00 95.19 175 CYS A N 1
ATOM 1382 C CA . CYS A 1 175 ? -2.166 -6.386 17.646 1.00 95.19 175 CYS A CA 1
ATOM 1383 C C . CYS A 1 175 ? -2.412 -7.423 18.751 1.00 95.19 175 CYS A C 1
ATOM 1385 O O . CYS A 1 175 ? -2.837 -7.052 19.842 1.00 95.19 175 CYS A O 1
ATOM 1387 N N . SER A 1 176 ? -2.083 -8.697 18.517 1.00 95.56 176 SER A N 1
ATOM 1388 C CA . SER A 1 176 ? -2.198 -9.734 19.550 1.00 95.56 176 SER A CA 1
ATOM 1389 C C . SER A 1 176 ? -1.322 -9.411 20.759 1.00 95.56 176 SER A C 1
ATOM 1391 O O . SER A 1 176 ? -1.800 -9.451 21.887 1.00 95.56 176 SER A O 1
ATOM 1393 N N . ILE A 1 177 ? -0.060 -9.034 20.534 1.00 96.31 177 ILE A N 1
ATOM 1394 C CA . ILE A 1 177 ? 0.864 -8.665 21.613 1.00 96.31 177 ILE A CA 1
ATOM 1395 C C . ILE A 1 177 ? 0.340 -7.442 22.379 1.00 96.31 177 ILE A C 1
ATOM 1397 O O . ILE A 1 177 ? 0.265 -7.473 23.606 1.00 96.31 177 ILE A O 1
ATOM 1401 N N . VAL A 1 178 ? -0.074 -6.388 21.669 1.00 95.44 178 VAL A N 1
ATOM 1402 C CA . VAL A 1 178 ? -0.558 -5.137 22.279 1.00 95.44 178 VAL A CA 1
ATOM 1403 C C . VAL A 1 178 ? -1.815 -5.354 23.124 1.00 95.44 178 VAL A C 1
ATOM 1405 O O . VAL A 1 178 ? -1.920 -4.786 24.213 1.00 95.44 178 VAL A O 1
ATOM 1408 N N . TYR A 1 179 ? -2.747 -6.192 22.668 1.00 95.44 179 TYR A N 1
ATOM 1409 C CA . TYR A 1 179 ? -3.989 -6.467 23.394 1.00 95.44 179 TYR A CA 1
ATOM 1410 C C . TYR A 1 179 ? -3.723 -7.043 24.791 1.00 95.44 179 TYR A C 1
ATOM 1412 O O . TYR A 1 179 ? -4.281 -6.577 25.783 1.00 95.44 179 TYR A O 1
ATOM 1420 N N . TRP A 1 180 ? -2.804 -8.008 24.878 1.00 94.75 180 TRP A N 1
ATOM 1421 C CA . TRP A 1 180 ? -2.432 -8.633 26.147 1.00 94.75 180 TRP A CA 1
ATOM 1422 C C . TRP A 1 180 ? -1.508 -7.753 26.991 1.00 94.75 180 TRP A C 1
ATOM 1424 O O . TRP A 1 180 ? -1.674 -7.695 28.205 1.00 94.75 180 TRP A O 1
ATOM 1434 N N . MET A 1 181 ? -0.572 -7.023 26.373 1.00 96.31 181 MET A N 1
ATOM 1435 C CA . MET A 1 181 ? 0.314 -6.095 27.094 1.00 96.31 181 MET A CA 1
ATOM 1436 C C . MET A 1 181 ? -0.440 -4.952 27.778 1.00 96.31 181 MET A C 1
ATOM 1438 O O . MET A 1 181 ? 0.027 -4.432 28.786 1.00 96.31 181 MET A O 1
ATOM 1442 N N . THR A 1 182 ? -1.586 -4.550 27.228 1.00 93.25 182 THR A N 1
ATOM 1443 C CA . THR A 1 182 ? -2.432 -3.489 27.791 1.00 93.25 182 THR A CA 1
ATOM 1444 C C . THR A 1 182 ? -3.505 -4.019 28.746 1.00 93.25 182 THR A C 1
ATOM 1446 O O . THR A 1 182 ? -4.357 -3.246 29.178 1.00 93.25 182 THR A O 1
ATOM 1449 N N . SER A 1 183 ? -3.460 -5.311 29.097 1.00 90.75 183 SER A N 1
ATOM 1450 C CA . SER A 1 183 ? -4.386 -5.962 30.035 1.00 90.75 183 SER A CA 1
ATOM 1451 C C . SER A 1 183 ? -5.865 -5.782 29.668 1.00 90.75 183 SER A C 1
ATOM 1453 O O . SER A 1 183 ? -6.707 -5.545 30.535 1.00 90.75 183 SER A O 1
ATOM 1455 N N . GLN A 1 184 ? -6.193 -5.877 28.375 1.00 91.25 184 GLN A N 1
ATOM 1456 C CA . GLN A 1 184 ? -7.582 -5.791 27.918 1.00 91.25 184 GLN A CA 1
ATOM 1457 C C . GLN A 1 184 ? -8.401 -7.033 28.300 1.00 91.25 184 GLN A C 1
ATOM 1459 O O . GLN A 1 184 ? -7.827 -8.107 28.496 1.00 91.25 184 GLN A O 1
ATOM 1464 N N . PRO A 1 185 ? -9.737 -6.905 28.446 1.00 87.88 185 PRO A N 1
ATOM 1465 C CA . PRO A 1 185 ? -10.595 -7.992 28.912 1.00 87.88 185 PRO A CA 1
ATOM 1466 C C . PRO A 1 185 ? -10.459 -9.228 28.026 1.00 87.88 185 PRO A C 1
ATOM 1468 O O . PRO A 1 185 ? -10.439 -9.125 26.807 1.00 87.88 185 PRO A O 1
ATOM 1471 N N . SER A 1 186 ? -10.414 -10.415 28.627 1.00 87.44 186 SER A N 1
ATOM 1472 C CA . SER A 1 186 ? -10.243 -11.691 27.921 1.00 87.44 186 SER A CA 1
ATOM 1473 C C . SER A 1 186 ? -11.528 -12.180 27.228 1.00 87.44 186 SER A C 1
ATOM 1475 O O . SER A 1 186 ? -11.937 -13.326 27.408 1.00 87.44 186 SER A O 1
ATOM 1477 N N . ASP A 1 187 ? -12.184 -11.313 26.461 1.00 90.75 187 ASP A N 1
ATOM 1478 C CA . ASP A 1 187 ? -13.381 -11.622 25.681 1.00 90.75 187 ASP A CA 1
ATOM 1479 C C . ASP A 1 187 ? -12.993 -11.890 24.221 1.00 90.75 187 ASP A C 1
ATOM 1481 O O . ASP A 1 187 ? -12.399 -11.048 23.540 1.00 90.75 187 ASP A O 1
ATOM 1485 N N . ALA A 1 188 ? -13.348 -13.077 23.724 1.00 92.50 188 ALA A N 1
ATOM 1486 C CA . ALA A 1 188 ? -13.019 -13.506 22.372 1.00 92.50 188 ALA A CA 1
ATOM 1487 C C . ALA A 1 188 ? -13.616 -12.586 21.295 1.00 92.50 188 ALA A C 1
ATOM 1489 O O . ALA A 1 188 ? -12.968 -12.351 20.275 1.00 92.50 188 ALA A O 1
ATOM 1490 N N . VAL A 1 189 ? -14.821 -12.044 21.506 1.00 92.94 189 VAL A N 1
ATOM 1491 C CA . VAL A 1 189 ? -15.477 -11.181 20.512 1.00 92.94 189 VAL A CA 1
ATOM 1492 C C . VAL A 1 189 ? -14.722 -9.863 20.392 1.00 92.94 189 VAL A C 1
ATOM 1494 O O . VAL A 1 189 ? -14.357 -9.462 19.287 1.00 92.94 189 VAL A O 1
ATOM 1497 N N . ARG A 1 190 ? -14.409 -9.226 21.526 1.00 93.56 190 ARG A N 1
ATOM 1498 C CA . ARG A 1 190 ? -13.643 -7.969 21.568 1.00 93.56 190 ARG A CA 1
ATOM 1499 C C . ARG A 1 190 ? -12.253 -8.146 20.969 1.00 93.56 190 ARG A C 1
ATOM 1501 O O . ARG A 1 190 ? -11.820 -7.317 20.173 1.00 93.56 190 ARG A O 1
ATOM 1508 N N . PHE A 1 191 ? -11.585 -9.253 21.292 1.00 94.94 191 PHE A N 1
ATOM 1509 C CA . PHE A 1 191 ? -10.278 -9.583 20.735 1.00 94.94 191 PHE A CA 1
ATOM 1510 C C . PHE A 1 191 ? -10.319 -9.732 19.208 1.00 94.94 191 PHE A C 1
ATOM 1512 O O . PHE A 1 191 ? -9.515 -9.122 18.504 1.00 94.94 191 PHE A O 1
ATOM 1519 N N . ILE A 1 192 ? -11.282 -10.489 18.670 1.00 95.31 192 ILE A N 1
ATOM 1520 C CA . ILE A 1 192 ? -11.414 -10.686 17.219 1.00 95.31 192 ILE A CA 1
ATOM 1521 C C . ILE A 1 192 ? -11.758 -9.371 16.512 1.00 95.31 192 ILE A C 1
ATOM 1523 O O . ILE A 1 192 ? -11.180 -9.085 15.464 1.00 95.31 192 ILE A O 1
ATOM 1527 N N . LEU A 1 193 ? -12.653 -8.554 17.076 1.00 94.94 193 LEU A N 1
ATOM 1528 C CA . LEU A 1 193 ? -13.002 -7.245 16.515 1.00 94.94 193 LEU A CA 1
ATOM 1529 C C . LEU A 1 193 ? -11.794 -6.302 16.487 1.00 94.94 193 LEU A C 1
ATOM 1531 O O . LEU A 1 193 ? -11.530 -5.688 15.453 1.00 94.94 193 LEU A O 1
ATOM 1535 N N . PHE A 1 194 ? -11.017 -6.254 17.572 1.00 95.56 194 PHE A N 1
ATOM 1536 C CA . PHE A 1 194 ? -9.780 -5.479 17.655 1.00 95.56 194 PHE A CA 1
ATOM 1537 C C . PHE A 1 194 ? -8.759 -5.912 16.592 1.00 95.56 194 PHE A C 1
ATOM 1539 O O . PHE A 1 194 ? -8.227 -5.077 15.856 1.00 95.56 194 PHE A O 1
ATOM 1546 N N . LEU A 1 195 ? -8.523 -7.224 16.454 1.00 95.94 195 LEU A N 1
ATOM 1547 C CA . LEU A 1 195 ? -7.628 -7.764 15.429 1.00 95.94 195 LEU A CA 1
ATOM 1548 C C . LEU A 1 195 ? -8.120 -7.451 14.011 1.00 95.94 195 LEU A C 1
ATOM 1550 O O . LEU A 1 195 ? -7.319 -7.080 13.150 1.00 95.94 195 LEU A O 1
ATOM 1554 N N . ALA A 1 196 ? -9.421 -7.598 13.757 1.00 95.81 196 ALA A N 1
ATOM 1555 C CA . ALA A 1 196 ? -10.015 -7.370 12.447 1.00 95.81 196 ALA A CA 1
ATOM 1556 C C . ALA A 1 196 ? -9.914 -5.896 12.028 1.00 95.81 196 ALA A C 1
ATOM 1558 O O . ALA A 1 196 ? -9.457 -5.614 10.920 1.00 95.81 196 ALA A O 1
ATOM 1559 N N . LEU A 1 197 ? -10.267 -4.959 12.914 1.00 95.81 197 LEU A N 1
ATOM 1560 C CA . LEU A 1 197 ? -10.183 -3.518 12.652 1.00 95.81 197 LEU A CA 1
ATOM 1561 C C . LEU A 1 197 ? -8.736 -3.042 12.506 1.00 95.81 197 LEU A C 1
ATOM 1563 O O . LEU A 1 197 ? -8.427 -2.298 11.571 1.00 95.81 197 LEU A O 1
ATOM 1567 N N . GLY A 1 198 ? -7.827 -3.517 13.363 1.00 95.25 198 GLY A N 1
ATOM 1568 C CA . GLY A 1 198 ? -6.400 -3.205 13.259 1.00 95.25 198 GLY A CA 1
ATOM 1569 C C . GLY A 1 198 ? -5.790 -3.705 11.947 1.00 95.25 198 GLY A C 1
ATOM 1570 O O . GLY A 1 198 ? -5.104 -2.961 11.239 1.00 95.25 198 GLY A O 1
ATOM 1571 N N . THR A 1 199 ? -6.106 -4.944 11.561 1.00 94.94 199 THR A N 1
ATOM 1572 C CA . THR A 1 199 ? -5.633 -5.529 10.297 1.00 94.94 199 THR A CA 1
ATOM 1573 C C . THR A 1 199 ? -6.226 -4.801 9.092 1.00 94.94 199 THR A C 1
ATOM 1575 O O . THR A 1 199 ? -5.495 -4.465 8.160 1.00 94.94 199 THR A O 1
ATOM 1578 N N . LEU A 1 200 ? -7.526 -4.492 9.108 1.00 95.31 200 LEU A N 1
ATOM 1579 C CA . LEU A 1 200 ? -8.188 -3.772 8.020 1.00 95.31 200 LEU A CA 1
ATOM 1580 C C . LEU A 1 200 ? -7.621 -2.356 7.848 1.00 95.31 200 LEU A C 1
ATOM 1582 O O . LEU A 1 200 ? -7.320 -1.948 6.727 1.00 95.31 200 LEU A O 1
ATOM 1586 N N . THR A 1 201 ? -7.373 -1.647 8.950 1.00 95.44 201 THR A N 1
ATOM 1587 C CA . THR A 1 201 ? -6.719 -0.328 8.938 1.00 95.44 201 THR A CA 1
ATOM 1588 C C . THR A 1 201 ? -5.314 -0.413 8.330 1.00 95.44 201 THR A C 1
ATOM 1590 O O . THR A 1 201 ? -4.948 0.418 7.496 1.00 95.44 201 THR A O 1
ATOM 1593 N N . SER A 1 202 ? -4.542 -1.458 8.658 1.00 94.81 202 SER A N 1
ATOM 1594 C CA . SER A 1 202 ? -3.229 -1.702 8.044 1.00 94.81 202 SER A CA 1
ATOM 1595 C C . SER A 1 202 ? -3.325 -1.980 6.537 1.00 94.81 202 SER A C 1
ATOM 1597 O O . SER A 1 202 ? -2.534 -1.447 5.758 1.00 94.81 202 SER A O 1
ATOM 1599 N N . LEU A 1 203 ? -4.319 -2.756 6.090 1.00 94.69 203 LEU A N 1
ATOM 1600 C CA . LEU A 1 203 ? -4.542 -3.035 4.665 1.00 94.69 203 LEU A CA 1
ATOM 1601 C C . LEU A 1 203 ? -4.891 -1.769 3.870 1.00 94.69 203 LEU A C 1
ATOM 1603 O O . LEU A 1 203 ? -4.430 -1.602 2.732 1.00 94.69 203 LEU A O 1
ATOM 1607 N N . VAL A 1 204 ? -5.675 -0.861 4.457 1.00 95.88 204 VAL A N 1
ATOM 1608 C CA . VAL A 1 204 ? -5.979 0.448 3.861 1.00 95.88 204 VAL A CA 1
ATOM 1609 C C . VAL A 1 204 ? -4.716 1.310 3.789 1.00 95.88 204 VAL A C 1
ATOM 1611 O O . VAL A 1 204 ? -4.393 1.815 2.711 1.00 95.88 204 VAL A O 1
ATOM 1614 N N . ALA A 1 205 ? -3.941 1.396 4.876 1.00 94.25 205 ALA A N 1
ATOM 1615 C CA . ALA A 1 205 ? -2.679 2.138 4.912 1.00 94.25 205 ALA A CA 1
ATOM 1616 C C . ALA A 1 205 ? -1.691 1.658 3.835 1.00 94.25 205 ALA A C 1
ATOM 1618 O O . ALA A 1 205 ? -1.139 2.456 3.077 1.00 94.25 205 ALA A O 1
ATOM 1619 N N . GLN A 1 206 ? -1.523 0.340 3.699 1.00 93.38 206 GLN A N 1
ATOM 1620 C CA . GLN A 1 206 ? -0.678 -0.256 2.661 1.00 93.38 206 GLN A CA 1
ATOM 1621 C C . GLN A 1 206 ? -1.174 0.083 1.250 1.00 93.38 206 GLN A C 1
ATOM 1623 O O . GLN A 1 206 ? -0.370 0.308 0.348 1.00 93.38 206 GLN A O 1
ATOM 1628 N N . SER A 1 207 ? -2.490 0.148 1.043 1.00 94.31 207 SER A N 1
ATOM 1629 C CA . SER A 1 207 ? -3.074 0.506 -0.256 1.00 94.31 207 SER A CA 1
ATOM 1630 C C . SER A 1 207 ? -2.792 1.967 -0.624 1.00 94.31 207 SER A C 1
ATOM 1632 O O . SER A 1 207 ? -2.478 2.249 -1.780 1.00 94.31 207 SER A O 1
ATOM 1634 N N . LEU A 1 208 ? -2.811 2.877 0.355 1.00 94.12 208 LEU A N 1
ATOM 1635 C CA . LEU A 1 208 ? -2.418 4.273 0.156 1.00 94.12 208 LEU A CA 1
ATOM 1636 C C . LEU A 1 208 ? -0.925 4.404 -0.185 1.00 94.12 208 LEU A C 1
ATOM 1638 O O . LEU A 1 208 ? -0.566 5.114 -1.121 1.00 94.12 208 LEU A O 1
ATOM 1642 N N . VAL A 1 209 ? -0.050 3.687 0.525 1.00 93.31 209 VAL A N 1
ATOM 1643 C CA . VAL A 1 209 ? 1.398 3.698 0.246 1.00 93.31 209 VAL A CA 1
ATOM 1644 C C . VAL A 1 209 ? 1.699 3.135 -1.144 1.00 93.31 209 VAL A C 1
ATOM 1646 O O . VAL A 1 209 ? 2.524 3.689 -1.868 1.00 93.31 209 VAL A O 1
ATOM 1649 N N . LEU A 1 210 ? 0.998 2.078 -1.560 1.00 92.12 210 LEU A N 1
ATOM 1650 C CA . LEU A 1 210 ? 1.114 1.538 -2.915 1.00 92.12 210 LEU A CA 1
ATOM 1651 C C . LEU A 1 210 ? 0.657 2.540 -3.978 1.00 92.12 210 LEU A C 1
ATOM 1653 O O . LEU A 1 210 ? 1.304 2.644 -5.018 1.00 92.12 210 LEU A O 1
ATOM 1657 N N . LEU A 1 211 ? -0.414 3.296 -3.720 1.00 94.56 211 LEU A N 1
ATOM 1658 C CA . LEU A 1 211 ? -0.858 4.369 -4.608 1.00 94.56 211 LEU A CA 1
ATOM 1659 C C . LEU A 1 211 ? 0.211 5.463 -4.741 1.00 94.56 211 LEU A C 1
ATOM 1661 O O . LEU A 1 211 ? 0.548 5.849 -5.859 1.00 94.56 211 LEU A O 1
ATOM 1665 N N . ILE A 1 212 ? 0.786 5.917 -3.624 1.00 94.50 212 ILE A N 1
ATOM 1666 C CA . ILE A 1 212 ? 1.875 6.908 -3.620 1.00 94.50 212 ILE A CA 1
ATOM 1667 C C . ILE A 1 212 ? 3.085 6.376 -4.400 1.00 94.50 212 ILE A C 1
ATOM 1669 O O . ILE A 1 212 ? 3.661 7.096 -5.217 1.00 94.50 212 ILE A O 1
ATOM 1673 N N . GLY A 1 213 ? 3.445 5.105 -4.202 1.00 93.25 213 GLY A N 1
ATOM 1674 C CA . GLY A 1 213 ? 4.530 4.450 -4.933 1.00 93.25 213 GLY A CA 1
ATOM 1675 C C . GLY A 1 213 ? 4.267 4.353 -6.438 1.00 93.25 213 GLY A C 1
ATOM 1676 O O . GLY A 1 213 ? 5.159 4.639 -7.232 1.00 93.25 213 GLY A O 1
ATOM 1677 N N . ALA A 1 214 ? 3.039 4.012 -6.839 1.00 92.06 214 ALA A N 1
ATOM 1678 C CA . ALA A 1 214 ? 2.643 3.933 -8.245 1.00 92.06 214 ALA A CA 1
ATOM 1679 C C . ALA A 1 214 ? 2.618 5.311 -8.928 1.00 92.06 214 ALA A C 1
ATOM 1681 O O . ALA A 1 214 ? 3.026 5.428 -10.084 1.00 92.06 214 ALA A O 1
ATOM 1682 N N . ALA A 1 215 ? 2.171 6.348 -8.213 1.00 92.44 215 ALA A N 1
ATOM 1683 C CA . ALA A 1 215 ? 2.113 7.722 -8.710 1.00 92.44 215 ALA A CA 1
ATOM 1684 C C . ALA A 1 215 ? 3.495 8.395 -8.792 1.00 92.44 215 ALA A C 1
ATOM 1686 O O . ALA A 1 215 ? 3.684 9.330 -9.567 1.00 92.44 215 ALA A O 1
ATOM 1687 N N . SER A 1 216 ? 4.468 7.932 -8.006 1.00 92.56 216 SER A N 1
ATOM 1688 C CA . SER A 1 216 ? 5.795 8.545 -7.943 1.00 92.56 216 SER A CA 1
ATOM 1689 C C . SER A 1 216 ? 6.676 8.161 -9.139 1.00 92.56 216 SER A C 1
ATOM 1691 O O . SER A 1 216 ? 6.672 7.026 -9.626 1.00 92.56 216 SER A O 1
ATOM 1693 N N . THR A 1 217 ? 7.479 9.116 -9.608 1.00 87.94 217 THR A N 1
ATOM 1694 C CA . THR A 1 217 ? 8.465 8.928 -10.691 1.00 87.94 217 THR A CA 1
ATOM 1695 C C . THR A 1 217 ? 9.812 8.418 -10.180 1.00 87.94 217 THR A C 1
ATOM 1697 O O . THR A 1 217 ? 10.563 7.804 -10.928 1.00 87.94 217 THR A O 1
ATOM 1700 N N . SER A 1 218 ? 10.103 8.629 -8.895 1.00 90.69 218 SER A N 1
ATOM 1701 C CA . SER A 1 218 ? 11.328 8.196 -8.226 1.00 90.69 218 SER A CA 1
ATOM 1702 C C . SER A 1 218 ? 11.026 7.709 -6.811 1.00 90.69 218 SER A C 1
ATOM 1704 O O . SER A 1 218 ? 10.120 8.216 -6.143 1.00 90.69 218 SER A O 1
ATOM 1706 N N . LEU A 1 219 ? 11.831 6.756 -6.332 1.00 89.38 219 LEU A N 1
ATOM 1707 C CA . LEU A 1 219 ? 11.741 6.214 -4.975 1.00 89.38 219 LEU A CA 1
ATOM 1708 C C . LEU A 1 219 ? 11.946 7.293 -3.900 1.00 89.38 219 LEU A C 1
ATOM 1710 O O . LEU A 1 219 ? 11.334 7.235 -2.836 1.00 89.38 219 LEU A O 1
ATOM 1714 N N . GLN A 1 220 ? 12.783 8.297 -4.176 1.00 93.25 220 GLN A N 1
ATOM 1715 C CA . GLN A 1 220 ? 13.055 9.374 -3.220 1.00 93.25 220 GLN A CA 1
ATOM 1716 C C . GLN A 1 220 ? 11.798 10.210 -2.954 1.00 93.25 220 GLN A C 1
ATOM 1718 O O . GLN A 1 220 ? 11.475 10.478 -1.801 1.00 93.25 220 GLN A O 1
ATOM 1723 N N . VAL A 1 221 ? 11.045 10.548 -4.006 1.00 92.62 221 VAL A N 1
ATOM 1724 C CA . VAL A 1 221 ? 9.809 11.339 -3.890 1.00 92.62 221 VAL A CA 1
ATOM 1725 C C . VAL A 1 221 ? 8.763 10.586 -3.068 1.00 92.62 221 VAL A C 1
ATOM 1727 O O . VAL A 1 221 ? 8.197 11.155 -2.138 1.00 92.62 221 VAL A O 1
ATOM 1730 N N . ALA A 1 222 ? 8.565 9.292 -3.341 1.00 92.88 222 ALA A N 1
ATOM 1731 C CA . ALA A 1 222 ? 7.608 8.464 -2.606 1.00 92.88 222 ALA A CA 1
ATOM 1732 C C . ALA A 1 222 ? 7.901 8.435 -1.094 1.00 92.88 222 ALA A C 1
ATOM 1734 O O . ALA A 1 222 ? 6.987 8.573 -0.279 1.00 92.88 222 ALA A O 1
ATOM 1735 N N . THR A 1 223 ? 9.180 8.310 -0.724 1.00 92.12 223 THR A N 1
ATOM 1736 C CA . THR A 1 223 ? 9.624 8.259 0.677 1.00 92.12 223 THR A CA 1
ATOM 1737 C C . THR A 1 223 ? 9.340 9.560 1.433 1.00 92.12 223 THR A C 1
ATOM 1739 O O . THR A 1 223 ? 9.022 9.506 2.617 1.00 92.12 223 THR A O 1
ATOM 1742 N N . PHE A 1 224 ? 9.387 10.722 0.771 1.00 93.88 224 PHE A N 1
ATOM 1743 C CA . PHE A 1 224 ? 9.015 11.999 1.396 1.00 93.88 224 PHE A CA 1
ATOM 1744 C C . PHE A 1 224 ? 7.498 12.210 1.460 1.00 93.88 224 PHE A C 1
ATOM 1746 O O . PHE A 1 224 ? 6.984 12.699 2.465 1.00 93.88 224 PHE A O 1
ATOM 1753 N N . VAL A 1 225 ? 6.766 11.819 0.414 1.00 93.94 225 VAL A N 1
ATOM 1754 C CA . VAL A 1 225 ? 5.307 12.010 0.337 1.00 93.94 225 VAL A CA 1
ATOM 1755 C C . VAL A 1 225 ? 4.563 11.155 1.369 1.00 93.94 225 VAL A C 1
ATOM 1757 O O . VAL A 1 225 ? 3.534 11.589 1.891 1.00 93.94 225 VAL A O 1
ATOM 1760 N N . GLY A 1 226 ? 5.090 9.974 1.708 1.00 91.50 226 GLY A N 1
ATOM 1761 C CA . GLY A 1 226 ? 4.495 9.069 2.696 1.00 91.50 226 GLY A CA 1
ATOM 1762 C C . GLY A 1 226 ? 4.229 9.741 4.052 1.00 91.50 226 GLY A C 1
ATOM 1763 O O . GLY A 1 226 ? 3.062 9.913 4.410 1.00 91.50 226 GLY A O 1
ATOM 1764 N N . PRO A 1 227 ? 5.264 10.174 4.798 1.00 92.94 227 PRO A N 1
ATOM 1765 C CA . PRO A 1 227 ? 5.095 10.848 6.087 1.00 92.94 227 PRO A CA 1
ATOM 1766 C C . PRO A 1 227 ? 4.291 12.150 5.999 1.00 92.94 227 PRO A C 1
ATOM 1768 O O . PRO A 1 227 ? 3.448 12.403 6.858 1.00 92.94 227 PRO A O 1
ATOM 1771 N N . VAL A 1 228 ? 4.496 12.945 4.941 1.00 94.25 228 VAL A N 1
ATOM 1772 C CA . VAL A 1 228 ? 3.759 14.203 4.715 1.00 94.25 228 VAL A CA 1
ATOM 1773 C C . VAL A 1 228 ? 2.254 13.959 4.596 1.00 94.25 228 VAL A C 1
ATOM 1775 O O . VAL A 1 228 ? 1.466 14.772 5.067 1.00 94.25 228 VAL A O 1
ATOM 1778 N N . THR A 1 229 ? 1.848 12.827 4.021 1.00 91.94 229 THR A N 1
ATOM 1779 C CA . THR A 1 229 ? 0.435 12.435 3.927 1.00 91.94 229 THR A CA 1
ATOM 1780 C C . THR A 1 229 ? -0.059 11.772 5.217 1.00 91.94 229 THR A C 1
ATOM 1782 O O . THR A 1 229 ? -1.193 11.995 5.635 1.00 91.94 229 THR A O 1
ATOM 1785 N N . ALA A 1 230 ? 0.780 10.970 5.877 1.00 91.12 230 ALA A N 1
ATOM 1786 C CA . ALA A 1 230 ? 0.400 10.214 7.069 1.00 91.12 230 ALA A CA 1
ATOM 1787 C C . ALA A 1 230 ? 0.133 11.104 8.294 1.00 91.12 230 ALA A C 1
ATOM 1789 O O . ALA A 1 230 ? -0.808 10.837 9.039 1.00 91.12 230 ALA A O 1
ATOM 1790 N N . ILE A 1 231 ? 0.927 12.163 8.499 1.00 92.12 231 ILE A N 1
ATOM 1791 C CA . ILE A 1 231 ? 0.806 13.031 9.681 1.00 92.12 231 ILE A CA 1
ATOM 1792 C C . ILE A 1 231 ? -0.565 13.730 9.738 1.00 92.12 231 ILE A C 1
ATOM 1794 O O . ILE A 1 231 ? -1.240 13.587 10.757 1.00 92.12 231 ILE A O 1
ATOM 1798 N N . PRO A 1 232 ? -1.047 14.422 8.684 1.00 90.44 232 PRO A N 1
ATOM 1799 C CA . PRO A 1 232 ? -2.385 15.014 8.697 1.00 90.44 232 PRO A CA 1
ATOM 1800 C C . PRO A 1 232 ? -3.494 13.977 8.899 1.00 90.44 232 PRO A C 1
ATOM 1802 O O . PRO A 1 232 ? -4.412 14.205 9.681 1.00 90.44 232 PRO A O 1
ATOM 1805 N N . VAL A 1 233 ? -3.393 12.814 8.245 1.00 92.12 233 VAL A N 1
ATOM 1806 C CA . VAL A 1 233 ? -4.372 11.723 8.393 1.00 92.12 233 VAL A CA 1
ATOM 1807 C C . VAL A 1 233 ? -4.466 11.266 9.854 1.00 92.12 233 VAL A C 1
ATOM 1809 O O . VAL A 1 233 ? -5.566 11.058 10.363 1.00 92.12 233 VAL A O 1
ATOM 1812 N N . LEU A 1 234 ? -3.329 11.159 10.543 1.00 91.75 234 LEU A N 1
ATOM 1813 C CA . LEU A 1 234 ? -3.262 10.779 11.952 1.00 91.75 234 LEU A CA 1
ATOM 1814 C C . LEU A 1 234 ? -3.738 11.899 12.892 1.00 91.75 234 LEU A C 1
ATOM 1816 O O . LEU A 1 234 ? -4.435 11.608 13.861 1.00 91.75 234 LEU A O 1
ATOM 1820 N N . LEU A 1 235 ? -3.434 13.167 12.604 1.00 91.69 235 LEU A N 1
ATOM 1821 C CA . LEU A 1 235 ? -3.896 14.307 13.410 1.00 91.69 235 LEU A CA 1
ATOM 1822 C C . LEU A 1 235 ? -5.427 14.419 13.437 1.00 91.69 235 LEU A C 1
ATOM 1824 O O . LEU A 1 235 ? -6.006 14.651 14.493 1.00 91.69 235 LEU A O 1
ATOM 1828 N N . PHE A 1 236 ? -6.088 14.194 12.300 1.00 89.69 236 PHE A N 1
ATOM 1829 C CA . PHE A 1 236 ? -7.551 14.269 12.179 1.00 89.69 236 PHE A CA 1
ATOM 1830 C C . PHE A 1 236 ? -8.270 12.930 12.426 1.00 89.69 236 PHE A C 1
ATOM 1832 O O . PHE A 1 236 ? -9.417 12.759 12.005 1.00 89.69 236 PHE A O 1
ATOM 1839 N N . SER A 1 237 ? -7.608 11.982 13.100 1.00 90.31 237 SER A N 1
ATOM 1840 C CA . SER A 1 237 ? -8.158 10.655 13.426 1.00 90.31 237 SER A CA 1
ATOM 1841 C C . SER A 1 237 ? -9.129 10.633 14.615 1.00 90.31 237 SER A C 1
ATOM 1843 O O . SER A 1 237 ? -9.726 9.597 14.877 1.00 90.31 237 SER A O 1
ATOM 1845 N N . GLY A 1 238 ? -9.298 11.742 15.339 1.00 85.62 238 GLY A N 1
ATOM 1846 C CA . GLY A 1 238 ? -10.174 11.820 16.517 1.00 85.62 238 GLY A CA 1
ATOM 1847 C C . GLY A 1 238 ? -9.451 11.676 17.860 1.00 85.62 238 GLY A C 1
ATOM 1848 O O . GLY A 1 238 ? -9.973 12.138 18.862 1.00 85.62 238 GLY A O 1
ATOM 1849 N N . PHE A 1 239 ? -8.224 11.133 17.893 1.00 85.50 239 PHE A N 1
ATOM 1850 C CA . PHE A 1 239 ? -7.438 11.057 19.136 1.00 85.50 239 PHE A CA 1
ATOM 1851 C C . PHE A 1 239 ? -6.768 12.389 19.519 1.00 85.50 239 PHE A C 1
ATOM 1853 O O . PHE A 1 239 ? -6.800 12.790 20.676 1.00 85.50 239 PHE A O 1
ATOM 1860 N N . PHE A 1 240 ? -6.136 13.078 18.559 1.00 86.06 240 PHE A N 1
ATOM 1861 C CA . PHE A 1 240 ? -5.433 14.346 18.823 1.00 86.06 240 PHE A CA 1
ATOM 1862 C C . PHE A 1 240 ? -6.356 15.564 18.777 1.00 86.06 240 PHE A C 1
ATOM 1864 O O . PHE A 1 240 ? -6.103 16.558 19.453 1.00 86.06 240 PHE A O 1
ATOM 1871 N N . VAL A 1 241 ? -7.387 15.500 17.936 1.00 87.06 241 VAL A N 1
ATOM 1872 C CA . VAL A 1 241 ? -8.379 16.558 17.749 1.00 87.06 241 VAL A CA 1
ATOM 1873 C C . VAL A 1 241 ? -9.745 15.893 17.619 1.00 87.06 241 VAL A C 1
ATOM 1875 O O . VAL A 1 241 ? -9.999 15.209 16.623 1.00 87.06 241 VAL A O 1
ATOM 1878 N N . SER A 1 242 ? -10.606 16.093 18.618 1.00 85.19 242 SER A N 1
ATOM 1879 C CA . SER A 1 242 ? -11.986 15.590 18.625 1.00 85.19 242 SER A CA 1
ATOM 1880 C C . SER A 1 242 ? -12.826 16.304 17.565 1.00 85.19 242 SER A C 1
ATOM 1882 O O . SER A 1 242 ? -12.599 17.485 17.283 1.00 85.19 242 SER A O 1
ATOM 1884 N N . PHE A 1 243 ? -13.801 15.610 16.976 1.00 85.25 243 PHE A N 1
ATOM 1885 C CA . PHE A 1 243 ? -14.533 16.092 15.802 1.00 85.25 243 PHE A CA 1
ATOM 1886 C C . PHE A 1 243 ? -15.333 17.369 16.078 1.00 85.25 243 PHE A C 1
ATOM 1888 O O . PHE A 1 243 ? -15.273 18.313 15.284 1.00 85.25 243 PHE A O 1
ATOM 1895 N N . ASP A 1 244 ? -15.984 17.443 17.236 1.00 84.75 244 ASP A N 1
ATOM 1896 C CA . ASP A 1 244 ? -16.761 18.609 17.662 1.00 84.75 244 ASP A CA 1
ATOM 1897 C C . ASP A 1 244 ? -15.942 19.899 17.814 1.00 84.75 244 ASP A C 1
ATOM 1899 O O . ASP A 1 244 ? -16.457 21.005 17.628 1.00 84.75 244 ASP A O 1
ATOM 1903 N N . THR A 1 245 ? -14.642 19.780 18.099 1.00 88.25 245 THR A N 1
ATOM 1904 C CA . THR A 1 245 ? -13.746 20.941 18.231 1.00 88.25 245 THR A CA 1
ATOM 1905 C C . THR A 1 245 ? -13.279 21.489 16.879 1.00 88.25 245 THR A C 1
ATOM 1907 O O . THR A 1 245 ? -12.763 22.608 16.802 1.00 88.25 245 THR A O 1
ATOM 1910 N N . ILE A 1 246 ? -13.473 20.729 15.793 1.00 89.38 246 ILE A N 1
ATOM 1911 C CA . ILE A 1 246 ? -13.035 21.109 14.450 1.00 89.38 246 ILE A CA 1
ATOM 1912 C C . ILE A 1 246 ? -14.039 22.108 13.855 1.00 89.38 246 ILE A C 1
ATOM 1914 O O . ILE A 1 246 ? -15.231 21.806 13.754 1.00 89.38 246 ILE A O 1
ATOM 1918 N N . PRO A 1 247 ? -13.584 23.278 13.367 1.00 91.56 247 PRO A N 1
ATOM 1919 C CA . PRO A 1 247 ? -14.455 24.226 12.685 1.00 91.56 247 PRO A CA 1
ATOM 1920 C C . PRO A 1 247 ? -15.170 23.574 11.496 1.00 91.56 247 PRO A C 1
ATOM 1922 O O . PRO A 1 247 ? -14.546 22.861 10.712 1.00 91.56 247 PRO A O 1
ATOM 1925 N N . LYS A 1 248 ? -16.460 23.879 11.298 1.00 91.25 248 LYS A N 1
ATOM 1926 C CA . LYS A 1 248 ? -17.321 23.243 10.274 1.00 91.25 248 LYS A CA 1
ATOM 1927 C C . LYS A 1 248 ? -16.717 23.204 8.863 1.00 91.25 248 LYS A C 1
ATOM 1929 O O . LYS A 1 248 ? -16.947 22.259 8.118 1.00 91.25 248 LYS A O 1
ATOM 1934 N N . TYR A 1 249 ? -15.917 24.205 8.496 1.00 91.69 249 TYR A N 1
ATOM 1935 C CA . TYR A 1 249 ? -15.260 24.271 7.188 1.00 91.69 249 TYR A CA 1
ATOM 1936 C C . TYR A 1 249 ? -14.071 23.299 7.023 1.00 91.69 249 TYR A C 1
ATOM 1938 O O . TYR A 1 249 ? -13.676 23.037 5.890 1.0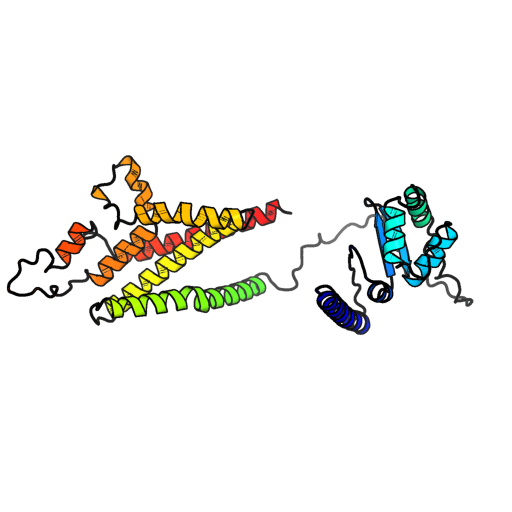0 91.69 249 TYR A O 1
ATOM 1946 N N . LEU A 1 250 ? -13.507 22.749 8.108 1.00 89.94 250 LEU A N 1
ATOM 1947 C CA . LEU A 1 250 ? -12.414 21.757 8.090 1.00 89.94 250 LEU A CA 1
ATOM 1948 C C . LEU A 1 250 ? -12.866 20.327 8.412 1.00 89.94 250 LEU A C 1
ATOM 1950 O O . LEU A 1 250 ? -12.093 19.396 8.197 1.00 89.94 250 LEU A O 1
ATOM 1954 N N . GLN A 1 251 ? -14.099 20.126 8.885 1.00 89.25 251 GLN A N 1
ATOM 1955 C CA . GLN A 1 251 ? -14.597 18.809 9.312 1.00 89.25 251 GLN A CA 1
ATOM 1956 C C . GLN A 1 251 ? -14.500 17.731 8.219 1.00 89.25 251 GLN A C 1
ATOM 1958 O O . GLN A 1 251 ? -14.234 16.568 8.518 1.00 89.25 251 GLN A O 1
ATOM 1963 N N . TRP A 1 252 ? -14.624 18.109 6.942 1.00 90.62 252 TRP A N 1
ATOM 1964 C CA . TRP A 1 252 ? -14.534 17.178 5.812 1.00 90.62 252 TRP A CA 1
ATO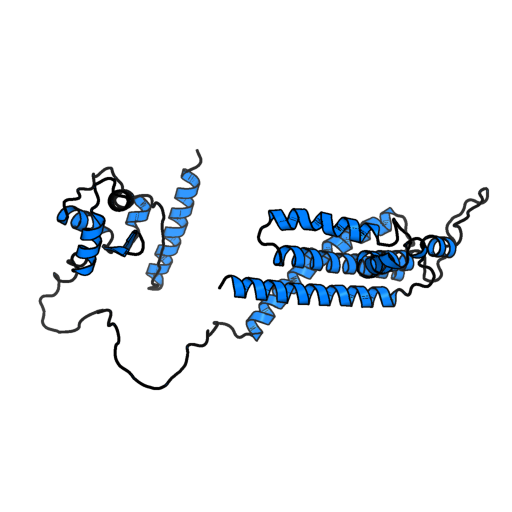M 1965 C C . TRP A 1 252 ? -13.188 16.444 5.707 1.00 90.62 252 TRP A C 1
ATOM 1967 O O . TRP A 1 252 ? -13.154 15.311 5.231 1.00 90.62 252 TRP A O 1
ATOM 1977 N N . ILE A 1 253 ? -12.091 17.045 6.185 1.0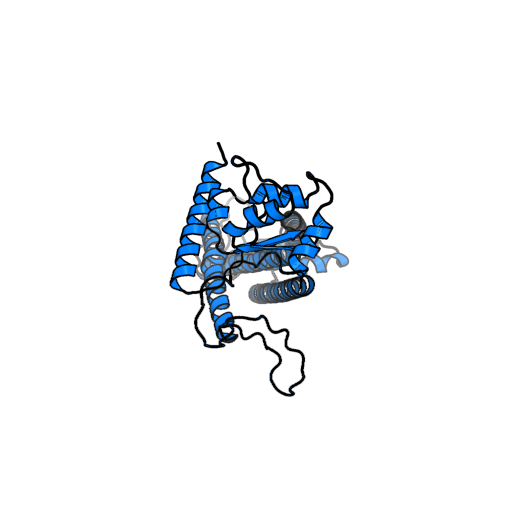0 88.75 253 ILE A N 1
ATOM 1978 C CA . ILE A 1 253 ? -10.758 16.420 6.175 1.00 88.75 253 ILE A CA 1
ATOM 1979 C C . ILE A 1 253 ? -10.734 15.194 7.096 1.00 88.75 253 ILE A C 1
ATOM 1981 O O . ILE A 1 253 ? -10.095 14.194 6.771 1.00 88.75 253 ILE A O 1
ATOM 1985 N N . SER A 1 254 ? -11.474 15.232 8.210 1.00 90.56 254 SER A N 1
ATOM 1986 C CA . SER A 1 254 ? -11.568 14.097 9.136 1.00 90.56 254 SER A CA 1
ATOM 1987 C C . SER A 1 254 ? -12.273 12.898 8.492 1.00 90.56 254 SER A C 1
ATOM 1989 O O . SER A 1 254 ? -11.822 11.771 8.673 1.00 90.56 254 SER A O 1
ATOM 1991 N N . TYR A 1 255 ? -13.283 13.119 7.640 1.00 90.38 255 TYR A N 1
ATOM 1992 C CA . TYR A 1 255 ? -13.950 12.038 6.893 1.00 90.38 255 TYR A CA 1
ATOM 1993 C C . TYR A 1 255 ? -13.069 11.390 5.810 1.00 90.38 255 TYR A C 1
ATOM 1995 O O . TYR A 1 255 ? -13.340 10.277 5.370 1.00 90.38 255 TYR A O 1
ATOM 2003 N N . ILE A 1 256 ? -11.998 12.057 5.371 1.00 90.62 256 ILE A N 1
ATOM 2004 C CA . ILE A 1 256 ? -11.017 11.474 4.440 1.00 90.62 256 ILE A CA 1
ATOM 2005 C C . ILE A 1 256 ? -10.015 10.574 5.180 1.00 90.62 256 ILE A C 1
ATOM 2007 O O . ILE A 1 256 ? -9.389 9.701 4.572 1.00 90.62 256 ILE A O 1
ATOM 2011 N N . SER A 1 257 ? -9.854 10.756 6.493 1.00 94.44 257 SER A N 1
ATOM 2012 C CA . SER A 1 257 ? -8.927 9.956 7.285 1.00 94.44 257 SER A CA 1
ATOM 2013 C C . SER A 1 257 ? -9.476 8.551 7.525 1.00 94.44 257 SER A C 1
ATOM 2015 O O . SER A 1 257 ? -10.351 8.338 8.357 1.00 94.44 257 SER A O 1
ATOM 2017 N N . TYR A 1 258 ? -8.890 7.549 6.866 1.00 94.88 258 TYR A N 1
ATOM 2018 C CA . TYR A 1 258 ? -9.178 6.145 7.178 1.00 94.88 258 TYR A CA 1
ATOM 2019 C C . TYR A 1 258 ? -8.767 5.763 8.613 1.00 94.88 258 TYR A C 1
A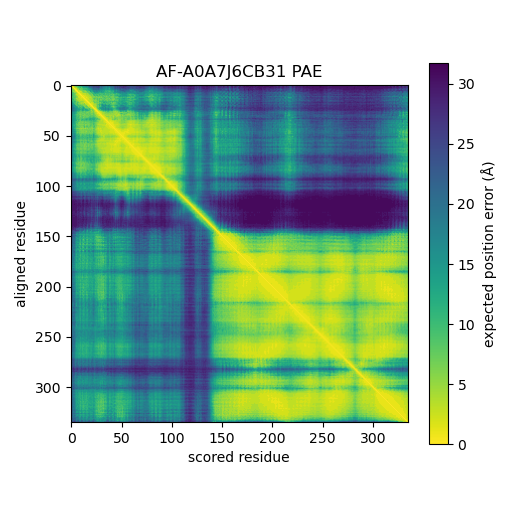TOM 2021 O O . TYR A 1 258 ? -9.328 4.835 9.188 1.00 94.88 258 TYR A O 1
ATOM 2029 N N . VAL A 1 259 ? -7.801 6.480 9.204 1.00 94.44 259 VAL A N 1
ATOM 2030 C CA . VAL A 1 259 ? -7.350 6.247 10.586 1.00 94.44 259 VAL A CA 1
ATOM 2031 C C . VAL A 1 259 ? -8.425 6.669 11.584 1.00 94.44 259 VAL A C 1
ATOM 2033 O O . VAL A 1 259 ? -8.505 6.056 12.641 1.00 94.44 259 VAL A O 1
ATOM 2036 N N . ARG A 1 260 ? -9.294 7.632 11.236 1.00 93.62 260 ARG A N 1
ATOM 2037 C CA . ARG A 1 260 ? -10.465 7.991 12.049 1.00 93.62 260 ARG A CA 1
ATOM 2038 C C . ARG A 1 260 ? -11.364 6.783 12.292 1.00 93.62 260 ARG A C 1
ATOM 2040 O O . ARG A 1 260 ? -11.567 6.397 13.434 1.00 93.62 260 ARG A O 1
ATOM 2047 N N . TYR A 1 261 ? -11.828 6.151 11.218 1.00 94.44 261 TYR A N 1
ATOM 2048 C CA . TYR A 1 261 ? -12.708 4.980 11.292 1.00 94.44 261 TYR A CA 1
ATOM 2049 C C . TYR A 1 261 ? -12.018 3.771 11.942 1.00 94.44 261 TYR A C 1
ATOM 2051 O O . TYR A 1 261 ? -12.643 2.988 12.651 1.00 94.44 261 TYR A O 1
ATOM 2059 N N . GLY A 1 262 ? -10.702 3.625 11.740 1.00 95.00 262 GLY A N 1
ATOM 2060 C CA . GLY A 1 262 ? -9.905 2.617 12.442 1.00 95.00 262 GLY A CA 1
ATOM 2061 C C . GLY A 1 262 ? -9.844 2.853 13.955 1.00 95.00 262 GLY A C 1
ATOM 2062 O O . GLY A 1 262 ? -10.008 1.912 14.728 1.00 95.00 262 GLY A O 1
ATOM 2063 N N . PHE A 1 263 ? -9.628 4.100 14.381 1.00 93.38 263 PHE A N 1
ATOM 2064 C CA . PHE A 1 263 ? -9.586 4.492 15.790 1.00 93.38 263 PHE A CA 1
ATOM 2065 C C . PHE A 1 263 ? -10.961 4.365 16.458 1.00 93.38 263 PHE A C 1
ATOM 2067 O O . PHE A 1 263 ? -11.066 3.694 17.482 1.00 93.38 263 PHE A O 1
ATOM 2074 N N . GLU A 1 264 ? -12.002 4.933 15.844 1.00 93.50 264 GLU A N 1
ATOM 2075 C CA . GLU A 1 264 ? -13.404 4.865 16.283 1.00 93.50 264 GLU A CA 1
ATOM 2076 C C . GLU A 1 264 ? -13.829 3.406 16.517 1.00 93.50 264 GLU A C 1
ATOM 2078 O O . GLU A 1 264 ? -14.196 3.030 17.634 1.00 93.50 264 GLU A O 1
ATOM 2083 N N . GLY A 1 265 ? -13.626 2.536 15.521 1.00 94.19 265 GLY A N 1
ATOM 2084 C CA . GLY A 1 265 ? -13.946 1.116 15.639 1.00 94.19 265 GLY A CA 1
ATOM 2085 C C . GLY A 1 265 ? -13.145 0.398 16.731 1.00 94.19 265 GLY A C 1
ATOM 2086 O O . GLY A 1 265 ? -13.698 -0.423 17.468 1.00 94.19 265 GLY A O 1
ATOM 2087 N N . VAL A 1 266 ? -11.838 0.669 16.851 1.00 93.62 266 VAL A N 1
ATOM 2088 C CA . VAL A 1 266 ? -10.986 0.033 17.873 1.00 93.62 266 VAL A CA 1
ATOM 2089 C C . VAL A 1 266 ? -11.440 0.430 19.276 1.00 93.62 266 VAL A C 1
ATOM 2091 O O . VAL A 1 266 ? -11.589 -0.443 20.133 1.00 93.62 266 VAL A O 1
ATOM 2094 N N . ILE A 1 267 ? -11.721 1.712 19.507 1.00 92.56 267 ILE A N 1
ATOM 2095 C CA . ILE A 1 267 ? -12.212 2.208 20.795 1.00 92.56 267 ILE A CA 1
ATOM 2096 C C . ILE A 1 267 ? -13.576 1.597 21.131 1.00 92.56 267 ILE A C 1
ATOM 2098 O O . ILE A 1 267 ? -13.749 1.085 22.239 1.00 92.56 267 ILE A O 1
ATOM 2102 N N . LEU A 1 268 ? -14.498 1.530 20.166 1.00 92.06 268 LEU A N 1
ATOM 2103 C CA . LEU A 1 268 ? -15.788 0.855 20.336 1.00 92.06 268 LEU A CA 1
ATOM 2104 C C . LEU A 1 268 ? -15.640 -0.643 20.638 1.00 92.06 268 LEU A C 1
ATOM 2106 O O . LEU A 1 268 ? -16.385 -1.178 21.455 1.00 92.06 268 LEU A O 1
ATOM 2110 N N . SER A 1 269 ? -14.665 -1.327 20.032 1.00 92.88 269 SER A N 1
ATOM 2111 C CA . SER A 1 269 ? -14.415 -2.751 20.301 1.00 92.88 269 SER A CA 1
ATOM 2112 C C . SER A 1 269 ? -13.894 -3.015 21.722 1.00 92.88 269 SER A C 1
ATOM 2114 O O . SER A 1 269 ? -14.159 -4.075 22.291 1.00 92.88 269 SER A O 1
ATOM 2116 N N . ILE A 1 270 ? -13.174 -2.052 22.309 1.00 91.50 270 ILE A N 1
ATOM 2117 C CA . ILE A 1 270 ? -12.574 -2.171 23.644 1.00 91.50 270 ILE A CA 1
ATOM 2118 C C . ILE A 1 270 ? -13.548 -1.712 24.732 1.00 91.50 270 ILE A C 1
ATOM 2120 O O . ILE A 1 270 ? -13.719 -2.422 25.727 1.00 91.50 270 ILE A O 1
ATOM 2124 N N . TYR A 1 271 ? -14.156 -0.537 24.569 1.00 90.31 271 TYR A N 1
ATOM 2125 C CA . TYR A 1 271 ? -14.936 0.153 25.606 1.00 90.31 271 TYR A CA 1
ATOM 2126 C C . TYR A 1 271 ? -16.451 0.093 25.390 1.00 90.31 271 TYR A C 1
ATOM 2128 O O . TYR A 1 271 ? -17.201 0.306 26.342 1.00 90.31 271 TYR A O 1
ATOM 2136 N N . GLY A 1 272 ? -16.904 -0.235 24.180 1.00 87.44 272 GLY A N 1
ATOM 2137 C CA . GLY A 1 272 ? -18.316 -0.447 23.875 1.00 87.44 272 GLY A CA 1
ATOM 2138 C C . GLY A 1 272 ? -18.811 -1.848 24.250 1.00 87.44 272 GLY A C 1
ATOM 2139 O O . GLY A 1 272 ? -18.210 -2.554 25.070 1.00 87.44 272 GLY A O 1
ATOM 2140 N 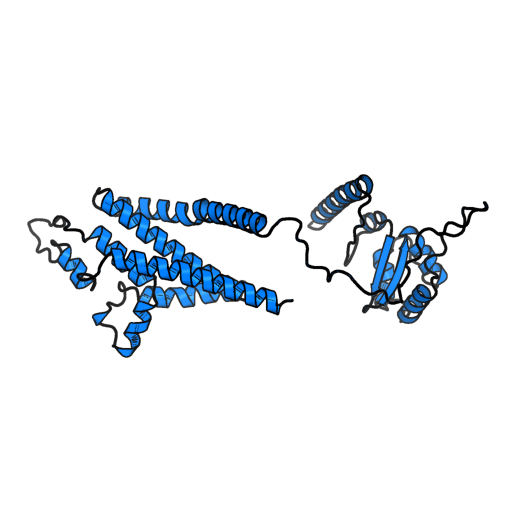N . LEU A 1 273 ? -19.917 -2.243 23.605 1.00 84.38 273 LEU A N 1
ATOM 2141 C CA . LEU A 1 273 ? -20.602 -3.531 23.798 1.00 84.38 273 LEU A CA 1
ATOM 2142 C C . LEU A 1 273 ? -20.962 -3.808 25.267 1.00 84.38 273 LEU A C 1
ATOM 2144 O O . LEU A 1 273 ? -20.724 -4.912 25.748 1.00 84.38 273 LEU A O 1
ATOM 2148 N N . ASP A 1 274 ? -21.491 -2.795 25.962 1.00 82.75 274 ASP A N 1
ATOM 2149 C CA . ASP A 1 274 ? -21.974 -2.895 27.350 1.00 82.75 274 ASP A CA 1
ATOM 2150 C C . ASP A 1 274 ? -20.921 -3.534 28.283 1.00 82.75 274 ASP A C 1
ATOM 2152 O O . ASP A 1 274 ? -21.068 -4.635 28.816 1.00 82.75 274 ASP A O 1
ATOM 2156 N N . ARG A 1 275 ? -19.744 -2.893 28.345 1.00 83.06 275 ARG A N 1
ATOM 2157 C CA . ARG A 1 275 ? -18.604 -3.361 29.145 1.00 83.06 275 ARG A CA 1
ATOM 2158 C C . ARG A 1 275 ? -18.901 -3.193 30.634 1.00 83.06 275 ARG A C 1
ATOM 2160 O O . ARG A 1 275 ? -19.409 -2.157 31.043 1.00 83.06 275 ARG A O 1
ATOM 2167 N N . GLU A 1 276 ? -18.473 -4.169 31.432 1.00 82.00 276 GLU A N 1
ATOM 2168 C CA . GLU A 1 276 ? -18.432 -4.023 32.889 1.00 82.00 276 GLU A CA 1
ATOM 2169 C C . GLU A 1 276 ? -17.598 -2.803 33.312 1.00 82.00 276 GLU A C 1
ATOM 2171 O O . GLU A 1 276 ? -16.620 -2.430 32.650 1.00 82.00 276 GLU A O 1
ATOM 2176 N N . ASP A 1 277 ? -17.985 -2.206 34.439 1.00 83.50 277 ASP A N 1
ATOM 2177 C CA . ASP A 1 277 ? -17.310 -1.045 35.008 1.00 83.50 277 ASP A CA 1
ATOM 2178 C C . ASP A 1 277 ? -15.810 -1.309 35.201 1.00 83.50 277 ASP A C 1
ATOM 2180 O O . ASP A 1 277 ? -15.378 -2.385 35.632 1.00 83.50 277 ASP A O 1
ATOM 2184 N N . LEU A 1 278 ? -14.996 -0.303 34.884 1.00 84.88 278 LEU A N 1
ATOM 2185 C CA . LEU A 1 278 ? -13.558 -0.378 35.085 1.00 84.88 278 LEU A CA 1
ATOM 2186 C C . LEU A 1 278 ? -13.228 -0.446 36.578 1.00 84.88 278 LEU A C 1
ATOM 2188 O O . LEU A 1 278 ? -13.917 0.129 37.424 1.00 84.88 278 LEU A O 1
ATOM 2192 N N . HIS A 1 279 ? -12.135 -1.145 36.890 1.00 83.38 279 HIS A N 1
ATOM 2193 C CA . HIS A 1 279 ? -11.638 -1.247 38.254 1.00 83.38 279 HIS A CA 1
ATOM 2194 C C . HIS A 1 279 ? -11.344 0.152 38.807 1.00 83.38 279 HIS A C 1
ATOM 2196 O O . HIS A 1 279 ? -10.533 0.888 38.249 1.00 83.38 279 HIS A O 1
ATOM 2202 N N . CYS A 1 280 ? -12.024 0.498 39.894 1.00 84.44 280 CYS A N 1
ATOM 2203 C CA . CYS A 1 280 ? -11.838 1.739 40.626 1.00 84.44 280 CYS A CA 1
ATOM 2204 C C . CYS A 1 280 ? -11.560 1.390 42.087 1.00 84.44 280 CYS A C 1
ATOM 2206 O O . CYS A 1 280 ? -12.321 0.633 42.705 1.00 84.44 280 CYS A O 1
ATOM 2208 N N . ASP A 1 281 ? -10.472 1.931 42.627 1.00 82.56 281 ASP A N 1
ATOM 2209 C CA . ASP A 1 281 ? -10.153 1.794 44.040 1.00 82.56 281 ASP A CA 1
ATOM 2210 C C . ASP A 1 281 ? -11.169 2.574 44.882 1.00 82.56 281 ASP A C 1
ATOM 2212 O O . ASP A 1 281 ? -11.533 3.709 44.581 1.00 82.56 281 ASP A O 1
ATOM 2216 N N . LYS A 1 282 ? -11.653 1.942 45.955 1.00 73.81 282 LYS A N 1
ATOM 2217 C CA . LYS A 1 282 ? -12.830 2.398 46.718 1.00 73.81 282 LYS A CA 1
ATOM 2218 C C . LYS A 1 282 ? -12.644 3.730 47.457 1.00 73.81 282 LYS A C 1
ATOM 2220 O O . LYS A 1 282 ? -13.638 4.286 47.917 1.00 73.81 282 LYS A O 1
ATOM 2225 N N . ASP A 1 283 ? -11.411 4.217 47.567 1.00 75.19 283 ASP A N 1
ATOM 2226 C CA . ASP A 1 283 ? -11.057 5.436 48.302 1.00 75.19 283 ASP A CA 1
ATOM 2227 C C . ASP A 1 283 ? -10.817 6.657 47.387 1.00 75.19 283 ASP A C 1
ATOM 2229 O O . ASP A 1 283 ? -10.577 7.756 47.888 1.00 75.19 283 ASP A O 1
ATOM 2233 N N . GLU A 1 284 ? -10.932 6.508 46.058 1.00 78.94 284 GLU A N 1
ATOM 2234 C CA . GLU A 1 284 ? -10.756 7.599 45.090 1.00 78.94 284 GLU A CA 1
ATOM 2235 C C . GLU A 1 284 ? -12.017 7.867 44.250 1.00 78.94 284 GLU A C 1
ATOM 2237 O O . GLU A 1 284 ? -12.845 6.994 43.991 1.00 78.94 284 GLU A O 1
ATOM 2242 N N . THR A 1 285 ? -12.182 9.118 43.808 1.00 78.06 285 THR A N 1
ATOM 2243 C CA . THR A 1 285 ? -13.288 9.502 42.915 1.00 78.06 285 THR A CA 1
ATOM 2244 C C . THR A 1 285 ? -12.915 9.214 41.460 1.00 78.06 285 THR A C 1
ATOM 2246 O O . THR A 1 285 ? -12.169 9.961 40.833 1.00 78.06 285 THR A O 1
ATOM 2249 N N . CYS A 1 286 ? -13.445 8.124 40.899 1.00 79.94 286 CYS A N 1
ATOM 2250 C CA . CYS A 1 286 ? -13.172 7.733 39.515 1.00 79.94 286 CYS A CA 1
ATOM 2251 C C . CYS A 1 286 ? -14.197 8.320 38.536 1.00 79.94 286 CYS A C 1
ATOM 2253 O O . CYS A 1 286 ? -15.290 7.785 38.359 1.00 79.94 286 CYS A O 1
ATOM 2255 N N . HIS A 1 287 ? -13.814 9.377 37.816 1.00 80.19 287 HIS A N 1
ATOM 2256 C CA . HIS A 1 287 ? -14.634 9.947 36.738 1.00 80.19 287 HIS A CA 1
ATOM 2257 C C . HIS A 1 287 ? -14.885 8.972 35.568 1.00 80.19 287 HIS A C 1
ATOM 2259 O O . HIS A 1 287 ? -15.899 9.087 34.886 1.00 80.19 287 HIS A O 1
ATOM 2265 N N . PHE A 1 288 ? -13.995 7.992 35.367 1.00 82.56 288 PHE A N 1
ATOM 2266 C CA . PHE A 1 288 ? -14.021 7.042 34.245 1.00 82.56 288 PHE A CA 1
ATOM 2267 C C . PHE A 1 288 ? -14.340 5.601 34.663 1.00 82.56 288 PHE A C 1
ATOM 2269 O O . PHE A 1 288 ? -13.931 4.655 33.995 1.00 82.56 288 PHE A O 1
ATOM 2276 N N . GLN A 1 289 ? -15.061 5.414 35.774 1.00 84.19 289 GLN A N 1
ATOM 2277 C CA . GLN A 1 289 ? -15.502 4.077 36.187 1.00 84.19 289 GLN A CA 1
ATOM 2278 C C . GLN A 1 289 ? -16.399 3.428 35.118 1.00 84.19 289 GLN A C 1
ATOM 2280 O O . GLN A 1 289 ? -16.253 2.245 34.821 1.00 84.19 289 GLN A O 1
ATOM 2285 N N . LYS A 1 290 ? -17.278 4.219 34.492 1.00 85.25 290 LYS A N 1
ATOM 2286 C CA . LYS A 1 290 ? -18.099 3.779 33.360 1.00 85.25 290 LYS A CA 1
ATOM 2287 C C . LYS A 1 290 ? -17.364 3.988 32.043 1.00 85.25 290 LYS A C 1
ATOM 2289 O O . LYS A 1 290 ? -16.870 5.085 31.778 1.00 85.25 290 LYS A O 1
ATOM 2294 N N . SER A 1 291 ? -17.368 2.976 31.179 1.00 87.50 291 SER A N 1
ATOM 2295 C CA . SER A 1 291 ? -16.740 3.065 29.856 1.00 87.50 291 SER A CA 1
ATOM 2296 C C . SER A 1 291 ? -17.434 4.069 28.925 1.00 87.50 291 SER A C 1
ATOM 2298 O O . SER A 1 291 ? -16.771 4.682 28.093 1.00 87.50 291 SER A O 1
ATOM 2300 N N . GLU A 1 292 ? -18.735 4.311 29.111 1.00 85.06 292 GLU A N 1
ATOM 2301 C CA . GLU A 1 292 ? -19.518 5.326 28.385 1.00 85.06 292 GLU A CA 1
ATOM 2302 C C . GLU A 1 292 ? -18.926 6.735 28.535 1.00 85.06 292 GLU A C 1
ATOM 2304 O O . GLU A 1 292 ? -18.878 7.494 27.571 1.00 85.06 292 GLU A O 1
ATOM 2309 N N . ALA A 1 293 ? -18.389 7.073 29.714 1.00 85.94 293 ALA A N 1
ATOM 2310 C CA . ALA A 1 293 ? -17.755 8.371 29.945 1.00 85.94 293 ALA A CA 1
ATOM 2311 C C . ALA A 1 293 ? -16.496 8.559 29.081 1.00 85.94 293 ALA A C 1
ATOM 2313 O O . ALA A 1 293 ? -16.227 9.663 28.616 1.00 85.94 293 ALA A O 1
ATOM 2314 N N . ILE A 1 294 ? -15.751 7.477 28.824 1.00 88.50 294 ILE A N 1
ATOM 2315 C CA . ILE A 1 294 ? -14.582 7.488 27.933 1.00 88.50 294 ILE A CA 1
ATOM 2316 C C . ILE A 1 294 ? -15.030 7.680 26.480 1.00 88.50 294 ILE A C 1
ATOM 2318 O O . ILE A 1 294 ? -14.428 8.463 25.750 1.00 88.50 294 ILE A O 1
ATOM 2322 N N . LEU A 1 295 ? -16.094 6.988 26.061 1.00 88.50 295 LEU A N 1
ATOM 2323 C CA . LEU A 1 295 ? -16.641 7.112 24.705 1.00 88.50 295 LEU A CA 1
ATOM 2324 C C . LEU A 1 295 ? -17.178 8.520 24.432 1.00 88.50 295 LEU A C 1
ATOM 2326 O O . LEU A 1 295 ? -17.002 9.039 23.332 1.00 88.50 295 LEU A O 1
ATOM 2330 N N . LYS A 1 296 ? -17.780 9.147 25.444 1.00 87.25 296 LYS A N 1
ATOM 2331 C CA . LYS A 1 296 ? -18.269 10.521 25.373 1.00 87.25 296 LYS A CA 1
ATOM 2332 C C . LYS A 1 296 ? -17.141 11.547 25.296 1.00 87.25 296 LYS A C 1
ATOM 2334 O O . LYS A 1 296 ? -17.216 12.467 24.493 1.00 87.25 296 LYS A O 1
ATOM 2339 N N . GLU A 1 297 ? -16.086 11.375 26.092 1.00 86.25 297 GLU A N 1
ATOM 2340 C CA . GLU A 1 297 ? -14.913 12.261 26.058 1.00 86.25 297 GLU A CA 1
ATOM 2341 C C . GLU A 1 297 ? -14.170 12.177 24.714 1.00 86.25 297 GLU A C 1
ATOM 2343 O O . GLU A 1 297 ? -13.669 13.175 24.200 1.00 86.25 297 GLU A O 1
ATOM 2348 N N . LEU A 1 298 ? -14.127 10.981 24.119 1.00 85.62 298 LEU A N 1
ATOM 2349 C CA . LEU A 1 298 ? -13.513 10.743 22.812 1.00 85.62 298 LEU A CA 1
ATOM 2350 C C . LEU A 1 298 ? -14.443 11.033 21.623 1.00 85.62 298 LEU A C 1
ATOM 2352 O O . LEU A 1 298 ? -14.005 10.852 20.489 1.00 85.62 298 LEU A O 1
ATOM 2356 N N . ASP A 1 299 ? -15.677 11.495 21.857 1.00 84.56 299 ASP A N 1
ATOM 2357 C CA . ASP A 1 299 ? -16.645 11.855 20.808 1.00 84.56 299 ASP A CA 1
ATOM 2358 C C . ASP A 1 299 ? -16.965 10.679 19.850 1.00 84.56 299 ASP A C 1
ATOM 2360 O O . ASP A 1 299 ? -16.980 10.804 18.624 1.00 84.56 299 ASP A O 1
ATOM 2364 N N . VAL A 1 300 ? -17.159 9.485 20.430 1.00 85.69 300 VAL A N 1
ATOM 2365 C CA . VAL A 1 300 ? -17.428 8.215 19.717 1.00 85.69 300 VAL A CA 1
ATOM 2366 C C . VAL A 1 300 ? -18.607 7.422 20.306 1.00 85.69 300 VAL A C 1
ATOM 2368 O O . VAL A 1 300 ? -18.789 6.253 19.980 1.00 85.69 300 VAL A O 1
ATOM 2371 N N . GLU A 1 301 ? -19.419 8.021 21.181 1.00 81.12 301 GLU A N 1
ATOM 2372 C CA . GLU A 1 301 ? -20.539 7.344 21.864 1.00 81.12 301 GLU A CA 1
ATOM 2373 C C . GLU A 1 301 ? -21.639 6.873 20.890 1.00 81.12 301 GLU A C 1
ATOM 2375 O O . GLU A 1 301 ? -22.100 5.736 20.975 1.00 81.12 301 GLU A O 1
ATOM 2380 N N . ASP A 1 302 ? -22.004 7.707 19.912 1.00 80.62 302 ASP A N 1
ATOM 2381 C CA . ASP A 1 302 ? -23.073 7.421 18.937 1.00 80.62 302 ASP A CA 1
ATOM 2382 C C . ASP A 1 302 ? -22.599 6.634 17.699 1.00 80.62 302 ASP A C 1
ATOM 2384 O O . ASP A 1 302 ? -23.371 6.348 16.771 1.00 80.62 302 ASP A O 1
ATOM 2388 N N . ALA A 1 303 ? -21.312 6.294 17.655 1.00 84.50 303 ALA A N 1
ATOM 2389 C CA . ALA A 1 303 ? -20.696 5.637 16.520 1.00 84.50 303 ALA A CA 1
ATOM 2390 C C . ALA A 1 303 ? -21.104 4.160 16.411 1.00 84.50 303 ALA A C 1
ATOM 2392 O O . ALA A 1 303 ? -21.306 3.442 17.393 1.00 84.50 303 ALA A O 1
ATOM 2393 N N . LYS A 1 304 ? -21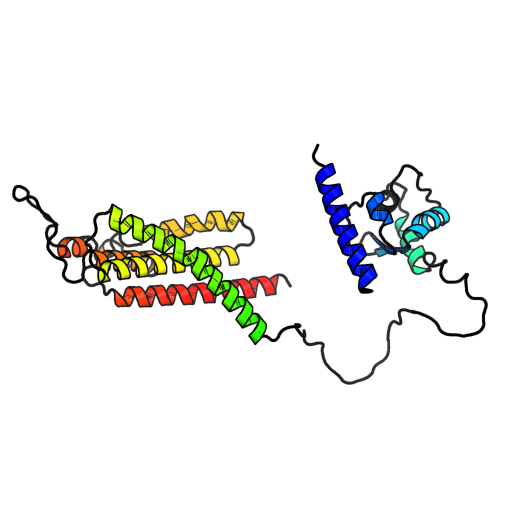.222 3.674 15.171 1.00 90.00 304 LYS A N 1
ATOM 2394 C CA . LYS A 1 304 ? -21.652 2.299 14.890 1.00 90.00 304 LYS A CA 1
ATOM 2395 C C . LYS A 1 304 ? -20.519 1.500 14.272 1.00 90.00 304 LYS A C 1
ATOM 2397 O O . LYS A 1 304 ? -20.223 1.653 13.093 1.00 90.00 304 LYS A O 1
ATOM 2402 N N . LEU A 1 305 ? -20.028 0.521 15.024 1.00 91.25 305 LEU A N 1
ATOM 2403 C CA . LEU A 1 305 ? -18.903 -0.339 14.648 1.00 91.25 305 LEU A CA 1
ATOM 2404 C C . LEU A 1 305 ? -19.042 -1.014 13.265 1.00 91.25 305 LEU A C 1
ATOM 2406 O O . LEU A 1 305 ? -18.052 -1.211 12.565 1.00 91.25 305 LEU A O 1
ATOM 2410 N N . TYR A 1 306 ? -20.257 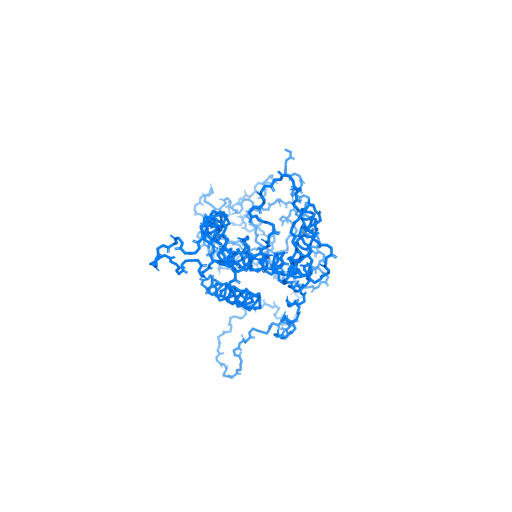-1.360 12.818 1.00 92.31 306 TYR A N 1
ATOM 2411 C CA . TYR A 1 306 ? -20.441 -1.938 11.477 1.00 92.31 306 TYR A CA 1
ATOM 2412 C C . TYR A 1 306 ? -20.225 -0.922 10.343 1.00 92.31 306 TYR A C 1
ATOM 2414 O O . TYR A 1 306 ? -19.840 -1.320 9.243 1.00 92.31 306 TYR A O 1
ATOM 2422 N N . LEU A 1 307 ? -20.478 0.371 10.582 1.00 93.38 307 LEU A N 1
ATOM 2423 C CA . LEU A 1 307 ? -20.223 1.419 9.594 1.00 93.38 307 LEU A CA 1
ATOM 2424 C C . LEU A 1 307 ? -18.721 1.580 9.370 1.00 93.38 307 LEU A C 1
ATOM 2426 O O . LEU A 1 307 ? -18.311 1.680 8.216 1.00 93.38 307 LEU A O 1
ATOM 2430 N N . ASP A 1 308 ? -17.908 1.490 10.423 1.00 94.56 308 ASP A N 1
ATOM 2431 C CA . ASP A 1 308 ? -16.447 1.562 10.312 1.00 94.56 308 ASP A CA 1
ATOM 2432 C C . ASP A 1 308 ? -15.887 0.458 9.413 1.00 94.56 308 ASP A C 1
ATOM 2434 O O . ASP A 1 308 ? -15.097 0.726 8.507 1.00 94.56 308 ASP A O 1
ATOM 2438 N N . PHE A 1 309 ? -16.359 -0.783 9.583 1.00 96.00 309 PHE A N 1
ATOM 2439 C CA . PHE A 1 309 ? -15.980 -1.894 8.705 1.00 96.00 309 PHE A CA 1
ATOM 2440 C C . PHE A 1 309 ? -16.336 -1.633 7.239 1.00 96.00 309 PHE A C 1
ATOM 2442 O O . PHE A 1 309 ? -15.523 -1.890 6.347 1.00 96.00 309 PHE A O 1
ATOM 2449 N N . ILE A 1 310 ? -17.546 -1.128 6.980 1.00 96.56 310 ILE A N 1
ATOM 2450 C CA . ILE A 1 310 ? -18.011 -0.836 5.620 1.00 96.56 310 ILE A CA 1
ATOM 2451 C C . ILE A 1 310 ? -17.162 0.276 5.000 1.00 96.56 310 ILE A C 1
ATOM 2453 O O . ILE A 1 310 ? -16.684 0.126 3.875 1.00 96.56 310 ILE A O 1
ATOM 2457 N N . ILE A 1 311 ? -16.938 1.369 5.730 1.00 96.12 311 ILE A N 1
ATOM 2458 C CA . ILE A 1 311 ? -16.186 2.528 5.245 1.00 96.12 311 ILE A CA 1
ATOM 2459 C C . ILE A 1 311 ? -14.728 2.147 4.977 1.00 96.12 311 ILE A C 1
ATOM 2461 O O . ILE A 1 311 ? -14.215 2.424 3.891 1.00 96.12 311 ILE A O 1
ATOM 2465 N N . LEU A 1 312 ? -14.072 1.436 5.897 1.00 96.56 312 LEU A N 1
ATOM 2466 C CA . LEU A 1 312 ? -12.714 0.929 5.688 1.00 96.56 312 LEU A CA 1
ATOM 2467 C C . LEU A 1 312 ? -12.634 -0.030 4.489 1.00 96.56 312 LEU A C 1
ATOM 2469 O O . LEU A 1 312 ? -11.685 0.038 3.704 1.00 96.56 312 LEU A O 1
ATOM 2473 N N . GLY A 1 313 ? -13.644 -0.882 4.293 1.00 96.50 313 GLY A N 1
ATOM 2474 C CA . GLY A 1 313 ? -13.757 -1.738 3.110 1.00 96.50 313 GLY A CA 1
ATOM 2475 C C . GLY A 1 313 ? -13.859 -0.938 1.804 1.00 96.50 313 GLY A C 1
ATOM 2476 O O . GLY A 1 313 ? -13.175 -1.253 0.826 1.00 96.50 313 GLY A O 1
ATOM 2477 N N . ILE A 1 314 ? -14.650 0.139 1.794 1.00 96.88 314 ILE A N 1
ATOM 2478 C CA . ILE A 1 314 ? -14.768 1.057 0.651 1.00 96.88 314 ILE A CA 1
ATOM 2479 C C . ILE A 1 314 ? -13.432 1.756 0.377 1.00 96.88 314 ILE A C 1
ATOM 2481 O O . ILE A 1 314 ? -13.003 1.814 -0.779 1.00 96.88 314 ILE A O 1
ATOM 2485 N N . PHE A 1 315 ? -12.732 2.240 1.407 1.00 96.56 315 PHE A N 1
ATOM 2486 C CA . PHE A 1 315 ? -11.393 2.823 1.257 1.00 96.56 315 PHE A CA 1
ATOM 2487 C C . PHE A 1 315 ? -10.402 1.823 0.660 1.00 96.56 315 PHE A C 1
ATOM 2489 O O . PHE A 1 315 ? -9.667 2.161 -0.267 1.00 96.56 315 PHE A O 1
ATOM 2496 N N . PHE A 1 316 ? -10.407 0.578 1.138 1.00 96.00 316 PHE A N 1
ATOM 2497 C CA . PHE A 1 316 ? -9.524 -0.464 0.622 1.00 96.00 316 PHE A CA 1
ATOM 2498 C C . PHE A 1 316 ? -9.743 -0.702 -0.879 1.00 96.00 316 PHE A C 1
ATOM 2500 O O . PHE A 1 316 ? -8.790 -0.661 -1.661 1.00 96.00 316 PHE A O 1
ATOM 2507 N N . VAL A 1 317 ? -10.995 -0.908 -1.299 1.00 94.94 317 VAL A N 1
ATOM 2508 C CA . VAL A 1 317 ? -11.325 -1.168 -2.708 1.00 94.94 317 VAL A CA 1
ATOM 2509 C C . VAL A 1 317 ? -11.047 0.059 -3.578 1.00 94.94 317 VAL A C 1
ATOM 2511 O O . VAL A 1 317 ? -10.407 -0.066 -4.622 1.00 94.94 317 VAL A O 1
ATOM 2514 N N . SER A 1 318 ? -11.470 1.250 -3.150 1.00 95.81 318 SER A N 1
ATOM 2515 C CA . SER A 1 318 ? -11.290 2.485 -3.925 1.00 95.81 318 SER A CA 1
ATOM 2516 C C . SER A 1 318 ? -9.815 2.832 -4.138 1.00 95.81 318 SER A C 1
ATOM 2518 O O . SER A 1 318 ? -9.410 3.053 -5.279 1.00 95.81 318 SER A O 1
ATOM 2520 N N . LEU A 1 319 ? -8.978 2.789 -3.094 1.00 94.94 319 LEU A N 1
ATOM 2521 C CA . LEU A 1 319 ? -7.541 3.064 -3.214 1.00 94.94 319 LEU A CA 1
ATOM 2522 C C . LEU A 1 319 ? -6.838 2.060 -4.133 1.00 94.94 319 LEU A C 1
ATOM 2524 O O . LEU A 1 319 ? -5.967 2.445 -4.914 1.00 94.94 319 LEU A O 1
ATOM 2528 N N . ARG A 1 320 ? -7.233 0.782 -4.094 1.00 93.00 320 ARG A N 1
ATOM 2529 C CA . ARG A 1 320 ? -6.684 -0.255 -4.983 1.00 93.00 320 ARG A CA 1
ATOM 2530 C C . ARG A 1 320 ? -7.077 -0.039 -6.440 1.00 93.00 320 ARG A C 1
ATOM 2532 O O . ARG A 1 320 ? -6.227 -0.193 -7.316 1.00 93.00 320 ARG A O 1
ATOM 2539 N N . LEU A 1 321 ? -8.327 0.343 -6.699 1.00 93.62 321 LEU A N 1
ATOM 2540 C CA . LEU A 1 321 ? -8.784 0.683 -8.047 1.00 93.62 321 LEU A CA 1
ATOM 2541 C C . LEU A 1 321 ? -8.046 1.912 -8.584 1.00 93.62 321 LEU A C 1
ATOM 2543 O O . LEU A 1 321 ? -7.537 1.873 -9.701 1.00 93.62 321 LEU A O 1
ATOM 2547 N N . ILE A 1 322 ? -7.911 2.968 -7.779 1.00 95.38 322 ILE A N 1
ATOM 2548 C CA . ILE A 1 322 ? -7.167 4.174 -8.168 1.00 95.38 322 ILE A CA 1
ATOM 2549 C C . ILE A 1 322 ? -5.702 3.825 -8.458 1.00 95.38 322 ILE A C 1
ATOM 2551 O O . ILE A 1 322 ? -5.185 4.205 -9.505 1.00 95.38 322 ILE A O 1
ATOM 2555 N N . ALA A 1 323 ? -5.047 3.040 -7.597 1.00 93.62 323 ALA A N 1
ATOM 2556 C CA . ALA A 1 323 ? -3.666 2.604 -7.812 1.00 93.62 323 ALA A CA 1
ATOM 2557 C C . ALA A 1 323 ? -3.503 1.804 -9.115 1.00 93.62 323 ALA A C 1
ATOM 2559 O O . ALA A 1 323 ? -2.535 2.012 -9.847 1.00 93.62 323 ALA A O 1
ATOM 2560 N N . TYR A 1 324 ? -4.465 0.935 -9.440 1.00 91.56 324 TYR A N 1
ATOM 2561 C CA . TYR A 1 324 ? -4.489 0.217 -10.713 1.00 91.56 324 TYR A CA 1
ATOM 2562 C C . TYR A 1 324 ? -4.568 1.176 -11.908 1.00 91.56 324 TYR A C 1
ATOM 2564 O O . TYR A 1 324 ? -3.775 1.051 -12.844 1.00 91.56 324 TYR A O 1
ATOM 2572 N N . PHE A 1 325 ? -5.482 2.150 -11.879 1.00 93.31 325 PHE A N 1
ATOM 2573 C CA . PHE A 1 325 ? -5.627 3.113 -12.972 1.00 93.31 325 PHE A CA 1
ATOM 2574 C C . PHE A 1 325 ? -4.394 4.003 -13.135 1.00 93.31 325 PHE A C 1
ATOM 2576 O O . PHE A 1 325 ? -3.950 4.208 -14.263 1.00 93.31 325 PHE A O 1
ATOM 2583 N N . VAL A 1 326 ? -3.802 4.470 -12.032 1.00 94.31 326 VAL A N 1
ATOM 2584 C CA . VAL A 1 326 ? -2.559 5.257 -12.046 1.00 94.31 326 VAL A CA 1
ATOM 2585 C C . VAL A 1 326 ? -1.417 4.454 -12.664 1.00 94.31 326 VAL A C 1
ATOM 2587 O O . VAL A 1 326 ? -0.729 4.949 -13.556 1.00 94.31 326 VAL A O 1
ATOM 2590 N N . LEU A 1 327 ? -1.246 3.195 -12.256 1.00 90.44 327 LEU A N 1
ATOM 2591 C CA . LEU A 1 327 ? -0.207 2.329 -12.810 1.00 90.44 327 LEU A CA 1
ATOM 2592 C C . LEU A 1 327 ? -0.427 2.067 -14.306 1.00 90.44 327 LEU A C 1
ATOM 2594 O O . LEU A 1 327 ? 0.514 2.129 -15.094 1.00 90.44 327 LEU A O 1
ATOM 2598 N N . ARG A 1 328 ? -1.675 1.816 -14.712 1.00 89.81 328 ARG A N 1
ATOM 2599 C CA . ARG A 1 328 ? -2.036 1.607 -16.119 1.00 89.81 328 ARG A CA 1
ATOM 2600 C C . ARG A 1 328 ? -1.749 2.848 -16.964 1.00 89.81 328 ARG A C 1
ATOM 2602 O O . ARG A 1 328 ? -1.228 2.720 -18.068 1.00 89.81 328 ARG A O 1
ATOM 2609 N N . TYR A 1 329 ? -2.083 4.030 -16.448 1.00 92.12 329 TYR A N 1
ATOM 2610 C CA . TYR A 1 329 ? -1.798 5.301 -17.105 1.00 92.12 329 TYR A CA 1
ATOM 2611 C C . TYR A 1 329 ? -0.289 5.508 -17.272 1.00 92.12 329 TYR A C 1
ATOM 2613 O O . TYR A 1 329 ? 0.165 5.797 -18.374 1.00 92.12 329 TYR A O 1
ATOM 2621 N N . LYS A 1 330 ? 0.494 5.266 -16.213 1.00 90.25 330 LYS A N 1
ATOM 2622 C CA . LYS A 1 330 ? 1.956 5.392 -16.241 1.00 90.25 330 LYS A CA 1
ATOM 2623 C C . LYS A 1 330 ? 2.602 4.476 -17.286 1.00 90.25 330 LYS A C 1
ATOM 2625 O O . LYS A 1 330 ? 3.383 4.949 -18.101 1.00 90.25 330 LYS A O 1
ATOM 2630 N N . ILE A 1 331 ? 2.211 3.200 -17.323 1.00 88.00 331 ILE A N 1
ATOM 2631 C CA . ILE A 1 331 ? 2.718 2.235 -18.317 1.00 88.00 331 ILE A CA 1
ATOM 2632 C C . ILE A 1 331 ? 2.364 2.669 -19.746 1.00 88.00 331 ILE A C 1
ATOM 2634 O O . ILE A 1 331 ? 3.158 2.479 -20.661 1.00 88.00 331 ILE A O 1
ATOM 2638 N N . SER A 1 332 ? 1.176 3.243 -19.956 1.00 87.69 332 SER A N 1
ATOM 2639 C CA . SER A 1 332 ? 0.775 3.732 -21.278 1.00 87.69 332 SER A CA 1
ATOM 2640 C C . SER A 1 332 ? 1.510 5.003 -21.704 1.00 87.69 332 SER A C 1
ATOM 2642 O O . SER A 1 332 ? 1.591 5.247 -22.901 1.00 87.69 332 SER A O 1
ATOM 2644 N N . ALA A 1 333 ? 1.984 5.819 -20.761 1.00 85.44 333 ALA A N 1
ATOM 2645 C CA . ALA A 1 333 ? 2.705 7.058 -21.043 1.00 85.44 333 ALA A CA 1
ATOM 2646 C C . ALA A 1 333 ? 4.201 6.832 -21.330 1.00 85.44 333 ALA A C 1
ATOM 2648 O O . ALA A 1 333 ? 4.815 7.647 -22.009 1.00 85.44 333 ALA A O 1
ATOM 2649 N N . GLU A 1 334 ? 4.786 5.747 -20.812 1.00 80.81 334 GLU A N 1
ATOM 2650 C CA . GLU A 1 334 ? 6.183 5.351 -21.066 1.00 80.81 334 GLU A CA 1
ATOM 2651 C C . GLU A 1 334 ? 6.372 4.562 -22.377 1.00 80.81 334 GLU A C 1
ATOM 2653 O O . GLU A 1 334 ? 7.510 4.283 -22.757 1.00 80.81 334 GLU A O 1
ATOM 2658 N N . ARG A 1 335 ? 5.280 4.176 -23.048 1.00 61.91 335 ARG A N 1
ATOM 2659 C CA . ARG A 1 335 ? 5.296 3.385 -24.285 1.00 61.91 335 ARG A CA 1
ATOM 2660 C C . ARG A 1 335 ? 5.325 4.263 -25.528 1.00 61.91 335 ARG A C 1
ATOM 2662 O O . ARG A 1 335 ? 6.050 3.876 -26.469 1.00 61.91 335 ARG A O 1
#

Secondary structure (DSSP, 8-state):
--HHHHHHHHHHHHHHHHHHHHHHT-------SS--HHHHTT-SEEEEEETTEEEEEEESTTHHHHHHHTT----TTS-HHHHHHHHHTTTT-S-HHHHHHHHHTTTT-GGGSSS--SS-------------------------SS-HHHHHHHHHHHHHHHIIIIIIHHHHHHHHHHHHHTT----HHHHHHHHHHHHHHHHHHHHHHHHHHHH-SSHHHHHHHHHHHHHHHHHTTSSSS-GGGS-TTTHHHHHH-HHHHHHHHHHHHHHTTTPPPPP--TTS--TTSSHHHHHHHTT-TT--HHHHHHHHHHHHHHHHHHHHHHHHHHHHH--

Foldseek 3Di:
DPPPVVVVVVVVVLVVVLVVCVVPVDDDDDDDPDDDLVSLVSDQWDWDDAPNATLATAGSVLQQVLCVVVVHHDDPPDRSRVSVVCVSVQVVHPCRVVSSVCVVVVVRPPPPPPPDPDDDDDDPDDPDPDDDDDDDDDDPDPPDPDDPVRVVVVVVVVVVVCCVPPLQVVQLVVQVVVCVVVVFDPDPQLSVQLSVLSSLLSLLLVLLLLLLVLLDPDPVSSVVVSVVVVVLLVCLLLPNDHLVNDPPVCSVSSLVRLSNLSVLLNLCSRLNPQDQFDDDDPVDDDPRRHSLSVCVVSVNNPPDNVVSVVSSVVSSVVSNVSSVVSNVVVVVVVD

pLDDT: mean 78.65, std 18.98, range [25.7, 96.88]

Solvent-accessible surface area (backbone atoms only — not comparable to full-atom values): 19981 Å² total; per-residue (Å²): 142,70,66,71,62,58,54,52,53,50,51,51,54,48,51,58,48,48,54,50,32,70,76,63,76,54,92,82,86,87,88,77,94,79,66,54,59,80,59,52,72,72,42,73,64,42,76,42,72,54,98,92,40,54,51,42,58,37,42,46,83,52,46,63,61,53,37,43,78,73,74,43,78,80,58,92,93,53,45,71,68,57,51,55,49,41,38,64,73,34,79,79,40,93,51,52,74,56,32,33,48,40,41,75,70,52,67,56,64,71,83,82,76,84,85,74,94,69,96,72,98,72,87,83,83,76,88,76,81,86,82,81,93,78,86,87,80,75,82,84,69,86,76,62,96,57,56,72,67,57,52,48,53,52,52,48,53,54,49,51,52,49,43,56,60,56,58,41,45,54,45,43,54,51,46,55,52,51,45,61,76,67,68,55,78,97,43,69,67,39,50,50,47,36,40,50,38,54,31,49,41,50,49,32,52,53,30,50,53,49,27,46,51,50,70,37,93,46,73,69,57,28,64,56,49,49,58,68,54,48,52,59,32,54,46,38,19,32,83,80,41,42,66,88,78,43,57,82,92,56,46,66,61,31,77,68,15,63,51,17,40,32,45,50,31,38,50,43,36,70,44,36,86,86,52,77,67,48,94,63,64,93,90,57,91,63,86,60,30,46,41,64,52,53,29,52,75,52,71,46,64,90,63,57,61,70,54,29,56,52,52,51,50,50,49,37,53,49,38,47,52,51,28,50,51,45,39,54,49,51,59,64,72,78,106

Organism: NCBI:txid369639

Sequence (335 aa):
MGSNGDLNANSQCLSSTGDLVLDKAVKQWMAWDKPSAKVFELFDKLYVLFQGQCIYRGRVLSLIPYLRELGLNCPTYHNPADFIMEVASGEYGDQTAWLVKAVQECKCEKDYKSEMNGNGVHNPFLWHRHSDEDSSSSEGCHSFSASCLTQFCILFKRTFLSIMRDSIVFPVAYCSIVYWMTSQPSDAVRFILFLALGTLTSLVAQSLVLLIGAASTSLQVATFVGPVTAIPVLLFSGFFVSFDTIPKYLQWISYISYVRYGFEGVILSIYGLDREDLHCDKDETCHFQKSEAILKELDVEDAKLYLDFIILGIFFVSLRLIAYFVLRYKISAER